Protein AF-A0A660LAL2-F1 (afdb_monomer_lite)

pLDDT: mean 87.39, std 18.01, range [35.53, 98.75]

Secondary structure (DSSP, 8-state):
--PPBPTTSSBGGG-HHHHHHHHHHHHHHS-------PPP-------------------------S--------------S---SS-TT---HHHHHHHHHHHHHHHHHHSTT-S-HHHHH-SSHHHHHHHHHHHHH-GGGHHHHHHH---TTT---TTS-HHHHHHHHHHHHHHHHHSSHHHHHH--TT--HHHHHHHHHHHT--TT--HHHHHHHHHHHHHTTSS----SS----TT-HHHHHHHHHHT---HHHHHHHHHHHHHHTT--HHHHHHHHHHHHSTT----SSSPPPHHHHHHHT--

Radius of gyration: 26.78 Å; chains: 1; bounding box: 64×59×79 Å

Foldseek 3Di:
DDFDQDPVRHRLCPDPVNVVVVVVVVVVVPPPDDPDDDDDDDDDDDDDDDDDDDDDDDDDDDDDDDPDPDDDDDDDDDQPQQAAPLFRLDRDVVLLLLLLLLLQVLQVQLAPLHVQNLLLVDPDLQLSLLLLLVCLLCVVCNVVSSVVSDDSVVLDPPPDDPQSVQLSVQVVVLCVVLPHPCSLQAPDPPDQQQSSLVVSLVSSPTVSCDLRSSLSSQSSCCSSVSYSHAHPFSPADPPDQLNVLLCSRRVDPDPVSSRVSLVVLCVQLVGGSSSSSSSSVQSRDPPRDGPSVDDGRPSSCRSSVPD

InterPro domains:
  IPR041271 Alpha-glutamyl/putrescinyl thymine pyrophosphorylase clade 3 [PF18746] (164-269)

Sequence (307 aa):
MSGSFCRHNRPTDKCSICSRELDEKLRNQAPIRYVTVKKPGTTATPKSRASASGTRASSSRSSGGAGRVVTRKERRAADDGYRNPLLPGMKATADAERLAGALTLATERLQPPGPHPVIADIANLDDATWLAFLIALAPELETVLTEAEPRWSTRDVSALPEAKQKTANAYLAWVERAGTQQAAFTGESFWTPERRFDRVFERLALPGFGRGARYELLVTLGAAGRYEVEAQSPQFVEDDTTTLAAKRLFVSGDRMLLERRARDFMDAAELPIAALDHGLKVWATPGEHVDLTADPAPGVAAALSLR

Structure (mmCIF, N/CA/C/O backbone):
data_AF-A0A660LAL2-F1
#
_entry.id   AF-A0A660LAL2-F1
#
loop_
_atom_site.group_PDB
_atom_site.id
_atom_site.type_symbol
_atom_site.label_atom_id
_atom_site.label_alt_id
_atom_site.label_comp_id
_atom_site.label_asym_id
_atom_site.label_entity_id
_atom_site.label_seq_id
_atom_site.pdbx_PDB_ins_code
_atom_site.Cartn_x
_atom_site.Cartn_y
_atom_site.Cartn_z
_atom_site.occupancy
_atom_site.B_iso_or_equiv
_atom_site.auth_seq_id
_atom_site.auth_comp_id
_atom_site.auth_asym_id
_atom_site.auth_atom_id
_atom_site.pdbx_PDB_model_num
ATOM 1 N N . MET A 1 1 ? -12.198 4.582 -46.608 1.00 48.75 1 MET A N 1
ATOM 2 C CA . MET A 1 1 ? -10.830 4.200 -46.199 1.00 48.75 1 MET A CA 1
ATOM 3 C C . MET A 1 1 ? -10.844 3.971 -44.699 1.00 48.75 1 MET A C 1
ATOM 5 O O . MET A 1 1 ? -10.889 4.934 -43.946 1.00 48.75 1 MET A O 1
ATOM 9 N N . SER A 1 2 ? -10.929 2.715 -44.271 1.00 47.56 2 SER A N 1
ATOM 10 C CA . SER A 1 2 ? -10.980 2.361 -42.851 1.00 47.56 2 SER A CA 1
ATOM 11 C C . SER A 1 2 ? -9.579 2.510 -42.260 1.00 47.56 2 SER A C 1
ATOM 13 O O . SER A 1 2 ? -8.712 1.681 -42.517 1.00 47.56 2 SER A O 1
ATOM 15 N N . GLY A 1 3 ? -9.330 3.607 -41.542 1.00 64.94 3 GLY A N 1
ATOM 16 C CA . GLY A 1 3 ? -8.069 3.810 -40.833 1.00 64.94 3 GLY A CA 1
ATOM 17 C C . GLY A 1 3 ? -7.929 2.764 -39.732 1.00 64.94 3 GLY A C 1
ATOM 18 O O . GLY A 1 3 ? -8.824 2.620 -38.899 1.00 64.94 3 GLY A O 1
ATOM 19 N N . SER A 1 4 ? -6.830 2.014 -39.734 1.00 84.31 4 SER A N 1
ATOM 20 C CA . SER A 1 4 ? -6.517 1.092 -38.648 1.00 84.31 4 SER A CA 1
ATOM 21 C C . SER A 1 4 ? -6.196 1.894 -37.384 1.00 84.31 4 SER A C 1
ATOM 23 O O . SER A 1 4 ? -5.389 2.831 -37.398 1.00 84.31 4 SER A O 1
ATOM 25 N N . PHE A 1 5 ? -6.852 1.544 -36.280 1.00 85.12 5 PHE A N 1
ATOM 26 C CA . PHE A 1 5 ? -6.516 2.061 -34.957 1.00 85.12 5 PHE A CA 1
ATOM 27 C C . PHE A 1 5 ? -5.344 1.257 -34.395 1.00 85.12 5 PHE A C 1
ATOM 29 O O . PHE A 1 5 ? -5.306 0.033 -34.513 1.00 85.12 5 PHE A O 1
ATOM 36 N N . CYS A 1 6 ? -4.371 1.942 -33.799 1.00 88.69 6 CYS A N 1
ATOM 37 C CA . CYS A 1 6 ? -3.230 1.290 -33.169 1.00 88.69 6 CYS A CA 1
ATOM 38 C C . CYS A 1 6 ? -3.573 0.803 -31.748 1.00 88.69 6 CYS A C 1
ATOM 40 O O . CYS A 1 6 ? -4.608 1.157 -31.180 1.00 88.69 6 CYS A O 1
ATOM 42 N N . ARG A 1 7 ? -2.651 0.064 -31.113 1.00 86.38 7 ARG A N 1
ATOM 43 C CA . ARG A 1 7 ? -2.775 -0.414 -29.718 1.00 86.38 7 ARG A CA 1
ATOM 44 C C . ARG A 1 7 ? -2.918 0.718 -28.678 1.00 86.38 7 ARG A C 1
ATOM 46 O O . ARG A 1 7 ? -3.304 0.464 -27.543 1.00 86.38 7 ARG A O 1
ATOM 53 N N . HIS A 1 8 ? -2.668 1.972 -29.063 1.00 86.69 8 HIS A N 1
ATOM 54 C CA . HIS A 1 8 ? -2.883 3.170 -28.239 1.00 86.69 8 HIS A CA 1
ATOM 55 C C . HIS A 1 8 ? -4.273 3.808 -28.425 1.00 86.69 8 HIS A C 1
ATOM 57 O O . HIS A 1 8 ? -4.484 4.944 -28.004 1.00 86.69 8 HIS A O 1
ATOM 63 N N . ASN A 1 9 ? -5.200 3.102 -29.082 1.00 84.50 9 ASN A N 1
ATOM 64 C CA . ASN A 1 9 ? -6.576 3.525 -29.344 1.00 84.50 9 ASN A CA 1
ATOM 65 C C . ASN A 1 9 ? -6.689 4.888 -30.057 1.00 84.50 9 ASN A C 1
ATOM 67 O O . ASN A 1 9 ? -7.555 5.711 -29.766 1.00 84.50 9 ASN A O 1
ATOM 71 N N . ARG A 1 10 ? -5.771 5.143 -30.994 1.00 86.75 10 ARG A N 1
ATOM 72 C CA . ARG A 1 10 ? -5.779 6.305 -31.893 1.00 86.75 10 ARG A CA 1
ATOM 73 C C . ARG A 1 10 ? -5.612 5.835 -33.341 1.00 86.75 10 ARG A C 1
ATOM 75 O O . ARG A 1 10 ? -5.011 4.778 -33.547 1.00 86.75 10 ARG A O 1
ATOM 82 N N . PRO A 1 11 ? -6.087 6.602 -34.338 1.00 91.38 11 PRO A N 1
ATOM 83 C CA . PRO A 1 11 ? -5.732 6.368 -35.735 1.00 91.38 11 PRO A CA 1
ATOM 84 C C . PRO A 1 11 ? -4.207 6.309 -35.884 1.00 91.38 11 PRO A C 1
ATOM 86 O O . PRO A 1 11 ? -3.501 7.137 -35.298 1.00 91.38 11 PRO A O 1
ATOM 89 N N . THR A 1 12 ? -3.695 5.298 -36.589 1.00 82.31 12 THR A N 1
ATOM 90 C CA . THR A 1 12 ? -2.249 5.001 -36.649 1.00 82.31 12 THR A CA 1
ATOM 91 C C . THR A 1 12 ? -1.420 6.195 -37.144 1.00 82.31 12 THR A C 1
ATOM 93 O O . THR A 1 12 ? -0.327 6.438 -36.638 1.00 82.31 12 THR A O 1
ATOM 96 N N . ASP A 1 13 ? -1.984 6.997 -38.045 1.00 81.31 13 ASP A N 1
ATOM 97 C CA . ASP A 1 13 ? -1.441 8.242 -38.601 1.00 81.31 13 ASP A CA 1
ATOM 98 C C . ASP A 1 13 ? -1.412 9.424 -37.609 1.00 81.31 13 ASP A C 1
ATOM 100 O O . ASP A 1 13 ? -0.647 10.367 -37.791 1.00 81.31 13 ASP A O 1
ATOM 104 N N . LYS A 1 14 ? -2.211 9.381 -36.535 1.00 85.56 14 LYS A N 1
ATOM 105 C CA . LYS A 1 14 ? -2.332 10.457 -35.526 1.00 85.56 14 LYS A CA 1
ATOM 106 C C . LYS A 1 14 ? -1.742 10.107 -34.160 1.00 85.56 14 LYS A C 1
ATOM 108 O O . LYS A 1 14 ? -1.803 10.909 -33.223 1.00 85.56 14 LYS A O 1
ATOM 113 N N . CYS A 1 15 ? -1.202 8.904 -33.991 1.00 90.75 15 CYS A N 1
ATOM 114 C CA . CYS A 1 15 ? -0.551 8.504 -32.750 1.00 90.75 15 CYS A CA 1
ATOM 115 C C . CYS A 1 15 ? 0.905 8.990 -32.747 1.00 90.75 15 CYS A C 1
ATOM 117 O O . CYS A 1 15 ? 1.703 8.522 -33.553 1.00 90.75 15 CYS A O 1
ATOM 119 N N . SER A 1 16 ? 1.287 9.880 -31.825 1.00 87.44 16 SER A N 1
ATOM 120 C CA . SER A 1 16 ? 2.665 10.403 -31.714 1.00 87.44 16 SER A CA 1
ATOM 121 C C . SER A 1 16 ? 3.724 9.330 -31.421 1.00 87.44 16 SER A C 1
ATOM 123 O O . SER A 1 16 ? 4.903 9.548 -31.681 1.00 87.44 16 SER A O 1
ATOM 125 N N . ILE A 1 17 ? 3.311 8.173 -30.891 1.00 79.69 17 ILE A N 1
ATOM 126 C CA . ILE A 1 17 ? 4.187 7.025 -30.625 1.00 79.69 17 ILE A CA 1
ATOM 127 C C . ILE A 1 17 ? 4.361 6.202 -31.907 1.00 79.69 17 ILE A C 1
ATOM 129 O O . ILE A 1 17 ? 5.476 6.052 -32.396 1.00 79.69 17 ILE A O 1
ATOM 133 N N . CYS A 1 18 ? 3.257 5.739 -32.505 1.00 87.69 18 CYS A N 1
ATOM 134 C CA . CYS A 1 18 ? 3.315 4.895 -33.703 1.00 87.69 18 CYS A CA 1
ATOM 135 C C . CYS A 1 18 ? 3.843 5.640 -34.937 1.00 87.69 18 CYS A C 1
ATOM 137 O O . CYS A 1 18 ? 4.548 5.038 -35.737 1.00 87.69 18 CYS A O 1
ATOM 139 N N . SER A 1 19 ? 3.546 6.936 -35.088 1.00 86.50 19 SER A N 1
ATOM 140 C CA . SER A 1 19 ? 4.100 7.757 -36.180 1.00 86.50 19 SER A CA 1
ATOM 141 C C . SER A 1 19 ? 5.620 7.862 -36.092 1.00 86.50 19 SER A C 1
ATOM 143 O O . SER A 1 19 ? 6.306 7.684 -37.090 1.00 86.50 19 SER A O 1
ATOM 145 N N . ARG A 1 20 ? 6.161 8.049 -34.884 1.00 84.69 20 ARG A N 1
ATOM 146 C CA . ARG A 1 20 ? 7.605 8.126 -34.666 1.00 84.69 20 ARG A CA 1
ATOM 147 C C . ARG A 1 20 ? 8.306 6.793 -34.942 1.00 84.69 20 ARG A C 1
ATOM 149 O O . ARG A 1 20 ? 9.360 6.788 -35.568 1.00 84.69 20 ARG A O 1
ATOM 156 N N . GLU A 1 21 ? 7.714 5.674 -34.525 1.00 86.38 21 GLU A N 1
ATOM 157 C CA . GLU A 1 21 ? 8.225 4.330 -34.842 1.00 86.38 21 GLU A CA 1
ATOM 158 C C . GLU A 1 21 ? 8.166 4.023 -36.346 1.00 86.38 21 GLU A C 1
ATOM 160 O O . GLU A 1 21 ? 9.071 3.388 -36.890 1.00 86.38 21 GLU A O 1
ATOM 165 N N . LEU A 1 22 ? 7.108 4.470 -37.029 1.00 84.81 22 LEU A N 1
ATOM 166 C CA . LEU A 1 22 ? 6.969 4.335 -38.476 1.00 84.81 22 LEU A CA 1
ATOM 167 C C . LEU A 1 22 ? 8.041 5.156 -39.206 1.00 84.81 22 LEU A C 1
ATOM 169 O O . LEU A 1 22 ? 8.703 4.630 -40.096 1.00 84.81 22 LEU A O 1
ATOM 173 N N . ASP A 1 23 ? 8.262 6.405 -38.794 1.00 83.19 23 ASP A N 1
ATOM 174 C CA . ASP A 1 23 ? 9.298 7.277 -39.355 1.00 83.19 23 ASP A CA 1
ATOM 175 C C . ASP A 1 23 ? 10.701 6.696 -39.159 1.00 83.19 23 ASP A C 1
ATOM 177 O O . ASP A 1 23 ? 11.538 6.758 -40.059 1.00 83.19 23 ASP A O 1
ATOM 181 N N . GLU A 1 24 ? 10.971 6.099 -37.999 1.00 86.88 24 GLU A N 1
ATOM 182 C CA . GLU A 1 24 ? 12.247 5.446 -37.707 1.00 86.88 24 GLU A CA 1
ATOM 183 C C . GLU A 1 24 ? 12.451 4.193 -38.573 1.00 86.88 24 GLU A C 1
ATOM 185 O O . GLU A 1 24 ? 13.519 4.014 -39.161 1.00 86.88 24 GLU A O 1
ATOM 190 N N . LYS A 1 25 ? 11.403 3.380 -38.770 1.00 85.12 25 LYS A N 1
ATOM 191 C CA . LYS A 1 25 ? 11.427 2.250 -39.715 1.00 85.12 25 LYS A CA 1
ATOM 192 C C . LYS A 1 25 ? 11.654 2.704 -41.156 1.00 85.12 25 LYS A C 1
ATOM 194 O O . LYS A 1 25 ? 12.477 2.109 -41.846 1.00 85.12 25 LYS A O 1
ATOM 199 N N . LEU A 1 26 ? 10.975 3.761 -41.599 1.00 84.62 26 LEU A N 1
ATOM 200 C CA . LEU A 1 26 ? 11.135 4.313 -42.947 1.00 84.62 26 LEU A CA 1
ATOM 201 C C . LEU A 1 26 ? 12.534 4.900 -43.161 1.00 84.62 26 LEU A C 1
ATOM 203 O O . LEU A 1 26 ? 13.112 4.723 -44.231 1.00 84.62 26 LEU A O 1
ATOM 207 N N . ARG A 1 27 ? 13.118 5.545 -42.145 1.00 81.75 27 ARG A N 1
ATOM 208 C CA . ARG A 1 27 ? 14.514 6.010 -42.188 1.00 81.75 27 ARG A CA 1
ATOM 209 C C . ARG A 1 27 ? 15.503 4.854 -42.285 1.00 81.75 27 ARG A C 1
ATOM 211 O O . ARG A 1 27 ? 16.451 4.955 -43.054 1.00 81.75 27 ARG A O 1
ATOM 218 N N . ASN A 1 28 ? 15.263 3.762 -41.563 1.00 80.50 28 ASN A N 1
ATOM 219 C CA . ASN A 1 28 ? 16.122 2.576 -41.601 1.00 80.50 28 ASN A CA 1
ATOM 220 C C . ASN A 1 28 ? 15.970 1.769 -42.902 1.00 80.50 28 ASN A C 1
ATOM 222 O O . ASN A 1 28 ? 16.896 1.066 -43.296 1.00 80.50 28 ASN A O 1
ATOM 226 N N . GLN A 1 29 ? 14.824 1.876 -43.579 1.00 82.06 29 GLN A N 1
ATOM 227 C CA . GLN A 1 29 ? 14.576 1.263 -44.889 1.00 82.06 29 GLN A CA 1
ATOM 228 C C . GLN A 1 29 ? 14.979 2.156 -46.068 1.00 82.06 29 GLN A C 1
ATOM 230 O O . GLN A 1 29 ? 15.005 1.690 -47.208 1.00 82.06 29 GLN A O 1
ATOM 235 N N . ALA A 1 30 ? 15.293 3.432 -45.827 1.00 72.88 30 ALA A N 1
ATOM 236 C CA . ALA A 1 30 ? 15.754 4.314 -46.884 1.00 72.88 30 ALA A CA 1
ATOM 237 C C . ALA A 1 30 ? 17.133 3.838 -47.384 1.00 72.88 30 ALA A C 1
ATOM 239 O O . ALA A 1 30 ? 18.052 3.668 -46.580 1.00 72.88 30 ALA A O 1
ATOM 240 N N . PRO A 1 31 ? 17.316 3.632 -48.702 1.00 60.94 31 PRO A N 1
ATOM 241 C CA . PRO A 1 31 ? 18.598 3.213 -49.249 1.00 60.94 31 PRO A CA 1
ATOM 242 C C . PRO A 1 31 ? 19.673 4.252 -48.922 1.00 60.94 31 PRO A C 1
ATOM 244 O O . PRO A 1 31 ? 19.446 5.460 -49.051 1.00 60.94 31 PRO A O 1
ATOM 247 N N . ILE A 1 32 ? 20.847 3.767 -48.506 1.00 59.41 32 ILE A N 1
ATOM 248 C CA . ILE A 1 32 ? 22.020 4.579 -48.176 1.00 59.41 32 ILE A CA 1
ATOM 249 C C . ILE A 1 32 ? 22.333 5.465 -49.383 1.00 59.41 32 ILE A C 1
ATOM 251 O O . ILE A 1 32 ? 22.842 5.002 -50.403 1.00 59.41 32 ILE A O 1
ATOM 255 N N . ARG A 1 33 ? 22.015 6.760 -49.286 1.00 51.78 33 ARG A 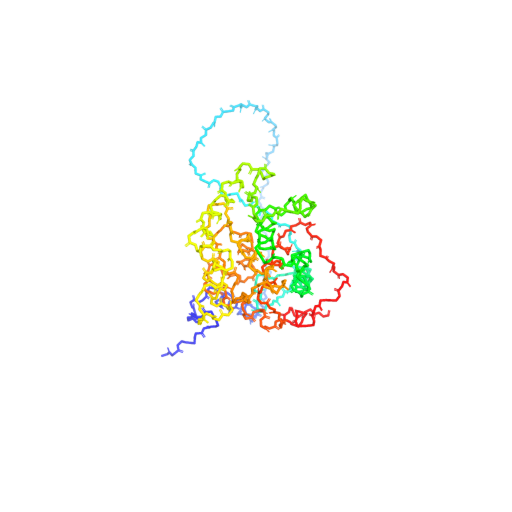N 1
ATOM 256 C CA . ARG A 1 33 ? 22.473 7.735 -50.272 1.00 51.78 33 ARG A CA 1
ATOM 257 C C . ARG A 1 33 ? 23.972 7.887 -50.080 1.00 51.78 33 ARG A C 1
ATOM 259 O O . ARG A 1 33 ? 24.413 8.498 -49.110 1.00 51.78 33 ARG A O 1
ATOM 266 N N . TYR A 1 34 ? 24.741 7.320 -51.003 1.00 44.31 34 TYR A N 1
ATOM 267 C CA . TYR A 1 34 ? 26.174 7.553 -51.116 1.00 44.31 34 TYR A CA 1
ATOM 268 C C . TYR A 1 34 ? 26.407 9.065 -51.167 1.00 44.31 34 TYR A C 1
ATOM 270 O O . TYR A 1 34 ? 26.001 9.747 -52.110 1.00 44.31 34 TYR A O 1
ATOM 278 N N . VAL A 1 35 ? 26.995 9.602 -50.100 1.00 45.97 35 VAL A N 1
ATOM 279 C CA . VAL A 1 35 ? 27.350 11.013 -50.007 1.00 45.97 35 VAL A CA 1
ATOM 280 C C . VAL A 1 35 ? 28.469 11.249 -51.012 1.00 45.97 35 VAL A C 1
ATOM 282 O O . VAL A 1 35 ? 29.607 10.835 -50.806 1.00 45.97 35 VAL A O 1
ATOM 285 N N . THR A 1 36 ? 28.148 11.901 -52.126 1.00 42.44 36 THR A N 1
ATOM 286 C CA . THR A 1 36 ? 29.154 12.417 -53.053 1.00 42.44 36 THR A CA 1
ATOM 287 C C . THR A 1 36 ? 30.042 13.409 -52.312 1.00 42.44 36 THR A C 1
ATOM 289 O O . THR A 1 36 ? 29.582 14.463 -51.866 1.00 42.44 36 THR A O 1
ATOM 292 N N . VAL A 1 37 ? 31.315 13.044 -52.178 1.00 44.66 37 VAL A N 1
ATOM 293 C CA . VAL A 1 37 ? 32.393 13.841 -51.590 1.00 44.66 37 VAL A CA 1
ATOM 294 C C . VAL A 1 37 ? 32.470 15.198 -52.296 1.00 44.66 37 VAL A C 1
ATOM 296 O O . VAL A 1 37 ? 32.777 15.279 -53.486 1.00 44.66 37 VAL A O 1
ATOM 299 N N . LYS A 1 38 ? 32.189 16.283 -51.566 1.00 40.31 38 LYS A N 1
ATOM 300 C CA . LYS A 1 38 ? 32.425 17.654 -52.039 1.00 40.31 38 LYS A CA 1
ATOM 301 C C . LYS A 1 38 ? 33.913 17.992 -51.880 1.00 40.31 38 LYS A C 1
ATOM 303 O O . LYS A 1 38 ? 34.470 17.861 -50.794 1.00 40.31 38 LYS A O 1
ATOM 308 N N . LYS A 1 39 ? 34.530 18.424 -52.984 1.00 39.69 39 LYS A N 1
ATOM 309 C CA . LYS A 1 39 ? 35.915 18.915 -53.093 1.00 39.69 39 LYS A CA 1
ATOM 310 C C . LYS A 1 39 ? 36.216 20.059 -52.103 1.00 39.69 39 LYS A C 1
ATOM 312 O O . LYS A 1 39 ? 35.330 20.881 -51.861 1.00 39.69 39 LYS A O 1
ATOM 317 N N . PRO A 1 40 ? 37.460 20.165 -51.597 1.00 39.97 40 PRO A N 1
ATOM 318 C CA . PRO A 1 40 ? 37.870 21.220 -50.681 1.00 39.97 40 PRO A CA 1
ATOM 319 C C . PRO A 1 40 ? 38.276 22.487 -51.443 1.00 39.97 40 PRO A C 1
ATOM 321 O O . PRO A 1 40 ? 38.953 22.420 -52.467 1.00 39.97 40 PRO A O 1
ATOM 324 N N . GLY A 1 41 ? 37.897 23.649 -50.914 1.00 37.25 41 GLY A N 1
ATOM 325 C CA . GLY A 1 41 ? 38.419 24.931 -51.376 1.00 37.25 41 GLY A CA 1
ATOM 326 C C . GLY A 1 41 ? 37.544 26.105 -50.970 1.00 37.25 41 GLY A C 1
ATOM 327 O O . GLY A 1 41 ? 36.610 26.452 -51.680 1.00 37.25 41 GLY A O 1
ATOM 328 N N . THR A 1 42 ? 37.835 26.722 -49.828 1.00 37.62 42 THR A N 1
ATOM 329 C CA . THR A 1 42 ? 38.334 28.108 -49.744 1.00 37.62 42 THR A CA 1
ATOM 330 C C . THR A 1 42 ? 38.398 28.549 -48.280 1.00 37.62 42 THR A C 1
ATOM 332 O O . THR A 1 42 ? 37.534 28.268 -47.455 1.00 37.62 42 THR A O 1
ATOM 335 N N . THR A 1 43 ? 39.517 29.187 -47.978 1.00 43.97 43 THR A N 1
ATOM 336 C CA . THR A 1 43 ? 39.976 29.765 -46.717 1.00 43.97 43 THR A CA 1
ATOM 337 C C . THR A 1 43 ? 39.043 30.844 -46.170 1.00 43.97 43 THR A C 1
ATOM 339 O O . THR A 1 43 ? 38.756 31.813 -46.870 1.00 43.97 43 THR A O 1
ATOM 342 N N . ALA A 1 44 ? 38.680 30.744 -44.889 1.00 42.22 44 ALA A N 1
ATOM 343 C CA . ALA A 1 44 ? 38.179 31.866 -44.102 1.00 42.22 44 ALA A CA 1
ATOM 344 C C . ALA A 1 44 ? 38.925 31.938 -42.759 1.00 42.22 44 ALA A C 1
ATOM 346 O O . ALA A 1 44 ? 39.171 30.936 -42.092 1.00 42.22 44 ALA A O 1
ATOM 347 N N . THR A 1 45 ? 39.341 33.156 -42.447 1.00 41.62 45 THR A N 1
ATOM 348 C CA . THR A 1 45 ? 40.283 33.623 -41.428 1.00 41.62 45 THR A CA 1
ATOM 349 C C . THR A 1 45 ? 39.820 33.421 -39.975 1.00 41.62 45 THR A C 1
ATOM 351 O O . THR A 1 45 ? 38.628 33.540 -39.687 1.00 41.62 45 THR A O 1
ATOM 354 N N . PRO A 1 46 ? 40.745 33.200 -39.017 1.00 42.06 46 PRO A N 1
ATOM 355 C CA . PRO A 1 46 ? 40.408 33.109 -37.601 1.00 42.06 46 PRO A CA 1
ATOM 356 C C . PRO A 1 46 ? 40.362 34.503 -36.959 1.00 42.06 46 PRO A C 1
ATOM 358 O O . PRO A 1 46 ? 41.319 35.273 -37.036 1.00 42.06 46 PRO A O 1
ATOM 361 N N . LYS A 1 47 ? 39.253 34.825 -36.284 1.00 41.03 47 LYS A N 1
ATOM 362 C CA . LYS A 1 47 ? 39.154 35.998 -35.405 1.00 41.03 47 LYS A CA 1
ATOM 363 C C . LYS A 1 47 ? 39.386 35.559 -33.961 1.00 41.03 47 LYS A C 1
ATOM 365 O O . LYS A 1 47 ? 38.588 34.830 -33.383 1.00 41.03 47 LYS A O 1
ATOM 370 N N . SER A 1 48 ? 40.501 36.015 -33.407 1.00 42.12 48 SER A N 1
ATOM 371 C CA . SER A 1 48 ? 40.871 35.925 -32.000 1.00 42.12 48 SER A CA 1
ATOM 372 C C . SER A 1 48 ? 40.077 36.920 -31.142 1.00 42.12 48 SER A C 1
ATOM 374 O O . SER A 1 48 ? 39.811 38.043 -31.571 1.00 42.12 48 SER A O 1
ATOM 376 N N . ARG A 1 49 ? 39.730 36.511 -29.914 1.00 41.19 49 ARG A N 1
ATOM 377 C CA . ARG A 1 49 ? 39.576 37.341 -28.695 1.00 41.19 49 ARG A CA 1
ATOM 378 C C . ARG A 1 49 ? 39.323 36.381 -27.523 1.00 41.19 49 ARG A C 1
ATOM 380 O O . ARG A 1 49 ? 38.309 35.702 -27.499 1.00 41.19 49 ARG A O 1
ATOM 387 N N . ALA A 1 50 ? 40.352 36.055 -26.745 1.00 35.78 50 ALA A N 1
ATOM 388 C CA . ALA A 1 50 ? 40.839 36.795 -25.575 1.00 35.78 50 ALA A CA 1
ATOM 389 C C . ALA A 1 50 ? 39.910 36.647 -24.359 1.00 35.78 50 ALA A C 1
ATOM 391 O O . ALA A 1 50 ? 38.856 37.272 -24.269 1.00 35.78 50 ALA A O 1
ATOM 392 N N . SER A 1 51 ? 40.362 35.809 -23.430 1.00 42.31 51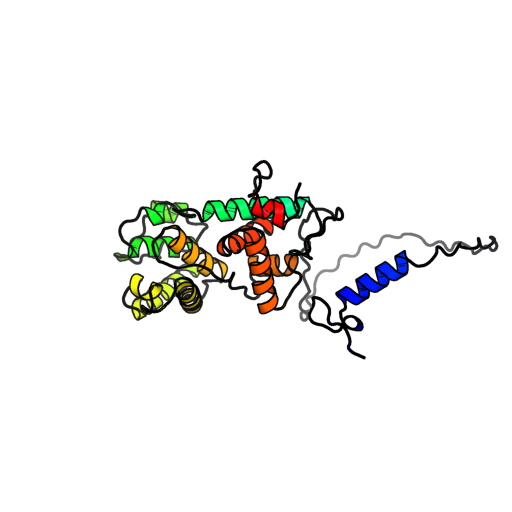 SER A N 1
ATOM 393 C CA . SER A 1 51 ? 39.883 35.660 -22.061 1.0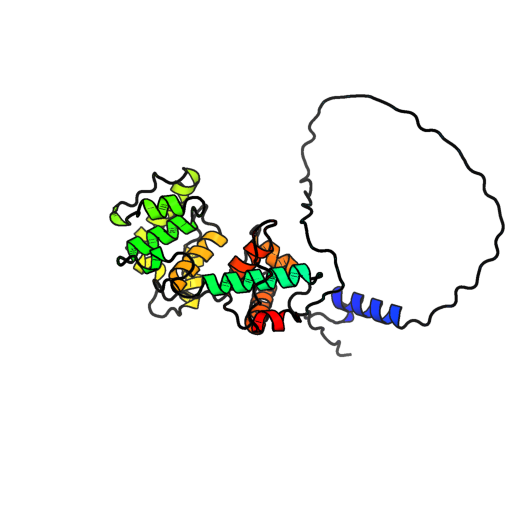0 42.31 51 SER A CA 1
ATOM 394 C C . SER A 1 51 ? 40.241 36.901 -21.240 1.00 42.31 51 SER A C 1
ATOM 396 O O . SER A 1 51 ? 41.386 37.348 -21.286 1.00 42.31 51 SER A O 1
ATOM 398 N N . ALA A 1 52 ? 39.309 37.413 -20.437 1.00 40.22 52 ALA A N 1
ATOM 399 C CA . ALA A 1 52 ? 39.635 38.256 -19.291 1.00 40.22 52 ALA A CA 1
ATOM 400 C C . ALA A 1 52 ? 38.599 38.060 -18.181 1.00 40.22 52 ALA A C 1
ATOM 402 O O . ALA A 1 52 ? 37.389 38.080 -18.405 1.00 40.22 52 ALA A O 1
ATOM 403 N N . SER A 1 53 ? 39.136 37.833 -16.990 1.00 42.28 53 SER A N 1
ATOM 404 C CA . SER A 1 53 ? 38.472 37.722 -15.703 1.00 42.28 53 SER A CA 1
ATOM 405 C C . SER A 1 53 ? 37.754 39.016 -15.315 1.00 42.28 53 SER A C 1
ATOM 407 O O . SER A 1 53 ? 38.234 40.121 -15.559 1.00 42.28 53 SER A O 1
ATOM 409 N N . GLY A 1 54 ? 36.609 38.870 -14.652 1.00 35.53 54 GLY A N 1
ATOM 410 C CA . GLY A 1 54 ? 35.851 39.975 -14.077 1.00 35.53 54 GLY A CA 1
ATOM 411 C C . GLY A 1 54 ? 35.169 39.533 -12.792 1.00 35.53 54 GLY A C 1
ATOM 412 O O . GLY A 1 54 ? 34.024 39.095 -12.803 1.00 35.53 54 GLY A O 1
ATOM 413 N N . THR A 1 55 ? 35.890 39.637 -11.681 1.00 42.97 55 THR A N 1
ATOM 414 C CA . THR A 1 55 ? 35.367 39.484 -10.324 1.00 42.97 55 THR A CA 1
ATOM 415 C C . THR A 1 55 ? 34.495 40.694 -9.990 1.00 42.97 55 THR A C 1
ATOM 417 O O . THR A 1 55 ? 35.023 41.793 -9.833 1.00 42.97 55 THR A O 1
ATOM 420 N N . ARG A 1 56 ? 33.177 40.519 -9.838 1.00 39.03 56 ARG A N 1
ATOM 421 C CA . ARG A 1 56 ? 32.336 41.433 -9.046 1.00 39.03 56 ARG A CA 1
ATOM 422 C C . ARG A 1 56 ? 31.256 40.662 -8.299 1.00 39.03 56 ARG A C 1
ATOM 424 O O . ARG A 1 56 ? 30.356 40.079 -8.892 1.00 39.03 56 ARG A O 1
ATOM 431 N N . ALA A 1 57 ? 31.376 40.701 -6.978 1.00 42.12 57 ALA A N 1
ATOM 432 C CA . ALA A 1 57 ? 30.298 40.437 -6.048 1.00 42.12 57 ALA A CA 1
ATOM 433 C C . ALA A 1 57 ? 29.246 41.558 -6.144 1.00 42.12 57 ALA A C 1
ATOM 435 O O . ALA A 1 57 ? 29.597 42.737 -6.145 1.00 42.12 57 ALA A O 1
ATOM 436 N N . SER A 1 58 ? 27.966 41.192 -6.161 1.00 41.66 58 SER A N 1
ATOM 437 C CA . SER A 1 58 ? 26.892 42.048 -5.654 1.00 41.66 58 SER A CA 1
ATOM 438 C C . SER A 1 58 ? 25.772 41.180 -5.096 1.00 41.66 58 SER A C 1
ATOM 440 O O . SER A 1 58 ? 25.179 40.353 -5.786 1.00 41.66 58 SER A O 1
ATOM 442 N N . SER A 1 59 ? 25.526 41.393 -3.814 1.00 40.12 59 SER A N 1
ATOM 443 C CA . SER A 1 59 ? 24.407 40.913 -3.025 1.00 40.12 59 SER A CA 1
ATOM 444 C C . SER A 1 59 ? 23.038 41.285 -3.606 1.00 40.12 59 SER A C 1
ATOM 446 O O . SER A 1 59 ? 22.859 42.370 -4.151 1.00 40.12 59 SER A O 1
ATOM 448 N N . SER A 1 60 ? 22.098 40.366 -3.369 1.00 46.66 60 SER A N 1
ATOM 449 C CA . SER A 1 60 ? 20.662 40.544 -3.110 1.00 46.66 60 SER A CA 1
ATOM 450 C C . SER A 1 60 ? 19.821 41.430 -4.043 1.00 46.66 60 SER A C 1
ATOM 452 O O . SER A 1 60 ? 19.895 42.654 -4.029 1.00 46.66 60 SER A O 1
ATOM 454 N N . ARG A 1 61 ? 18.823 40.801 -4.680 1.00 41.06 61 ARG A N 1
ATOM 455 C CA . ARG A 1 61 ? 17.405 41.106 -4.410 1.00 41.06 61 ARG A CA 1
ATOM 456 C C . ARG A 1 61 ? 16.469 40.075 -5.037 1.00 41.06 61 ARG A C 1
ATOM 458 O O . ARG A 1 61 ? 16.585 39.701 -6.198 1.00 41.06 61 ARG A O 1
ATOM 465 N N . SER A 1 62 ? 15.539 39.641 -4.199 1.00 49.16 62 SER A N 1
ATOM 466 C CA . SER A 1 62 ? 14.325 38.899 -4.502 1.00 49.16 62 SER A CA 1
ATOM 467 C C . SER A 1 62 ? 13.570 39.462 -5.709 1.00 49.16 62 SER A C 1
ATOM 469 O O . SER A 1 62 ? 13.217 40.641 -5.722 1.00 49.16 62 SER A O 1
ATOM 471 N N . SER A 1 63 ? 13.225 38.589 -6.652 1.00 45.53 63 SER A N 1
ATOM 472 C CA . SER A 1 63 ? 12.062 38.761 -7.521 1.00 45.53 63 SER A CA 1
ATOM 473 C C . SER A 1 63 ? 11.202 37.508 -7.377 1.00 45.53 63 SER A C 1
ATOM 475 O O . SER A 1 63 ? 11.619 36.397 -7.701 1.00 45.53 63 SER A O 1
ATOM 477 N N . GLY A 1 64 ? 10.041 37.682 -6.748 1.00 44.00 64 GLY A N 1
ATOM 478 C CA . GLY A 1 64 ? 9.003 36.666 -6.687 1.00 44.00 64 GLY A CA 1
ATOM 479 C C . GLY A 1 64 ? 8.297 36.525 -8.036 1.00 44.00 64 GLY A C 1
ATOM 480 O O . GLY A 1 64 ? 8.286 37.459 -8.835 1.00 44.00 64 GLY A O 1
ATOM 481 N N . GLY A 1 65 ? 7.668 35.367 -8.244 1.00 49.59 65 GLY A N 1
ATOM 482 C CA . GLY A 1 65 ? 6.654 35.190 -9.285 1.00 49.59 65 GLY A CA 1
ATOM 483 C C . GLY A 1 65 ? 7.109 34.449 -10.541 1.00 49.59 65 GLY A C 1
ATOM 484 O O . GLY A 1 65 ? 7.198 35.042 -11.605 1.00 49.59 65 GLY A O 1
ATOM 485 N N . ALA A 1 66 ? 7.356 33.145 -10.413 1.00 46.19 66 ALA A N 1
ATOM 486 C CA . ALA A 1 66 ? 7.001 32.096 -11.380 1.00 46.19 66 ALA A CA 1
ATOM 487 C C . ALA A 1 66 ? 7.570 30.781 -10.838 1.00 46.19 66 ALA A C 1
ATOM 489 O O . ALA A 1 66 ? 8.768 30.699 -10.565 1.00 46.19 66 ALA A O 1
ATOM 490 N N . GLY A 1 67 ? 6.720 29.772 -10.630 1.00 50.84 67 GLY A N 1
ATOM 491 C CA . GLY A 1 67 ? 7.123 28.469 -10.101 1.00 50.84 67 GLY A CA 1
ATOM 492 C C . GLY A 1 67 ? 8.283 27.893 -10.907 1.00 50.84 67 GLY A C 1
ATOM 493 O O . GLY A 1 67 ? 8.110 27.447 -12.040 1.00 50.84 67 GLY A O 1
ATOM 494 N N . ARG A 1 68 ? 9.489 27.945 -10.335 1.00 58.19 68 ARG A N 1
ATOM 495 C CA . ARG A 1 68 ? 10.682 27.374 -10.948 1.00 58.19 68 ARG A CA 1
ATOM 496 C C . ARG A 1 68 ? 10.468 25.870 -10.996 1.00 58.19 68 ARG A C 1
ATOM 498 O O . ARG A 1 68 ? 10.433 25.228 -9.952 1.00 58.19 68 ARG A O 1
ATOM 505 N N . VAL A 1 69 ? 10.314 25.318 -12.197 1.00 65.56 69 VAL A N 1
ATOM 506 C CA . VAL A 1 69 ? 10.261 23.869 -12.402 1.00 65.56 69 VAL A CA 1
ATOM 507 C C . VAL A 1 69 ? 11.582 23.287 -11.902 1.00 65.56 69 VAL A C 1
ATOM 509 O O . VAL A 1 69 ? 12.627 23.445 -12.534 1.00 65.56 69 VAL A O 1
ATOM 512 N N . VAL A 1 70 ? 11.555 22.664 -10.724 1.00 63.28 70 VAL A N 1
ATOM 513 C CA . VAL A 1 70 ? 12.705 21.954 -10.165 1.00 63.28 70 VAL A CA 1
ATOM 514 C C . VAL A 1 70 ? 12.697 20.551 -10.754 1.00 63.28 70 VAL A C 1
ATOM 516 O O . VAL A 1 70 ? 11.923 19.690 -10.348 1.00 63.28 70 VAL A O 1
ATOM 519 N N . THR A 1 71 ? 13.562 20.303 -11.734 1.00 65.12 71 THR A N 1
ATOM 520 C CA . THR A 1 71 ? 13.771 18.953 -12.260 1.00 65.12 71 THR A CA 1
ATOM 521 C C . THR A 1 71 ? 14.723 18.199 -11.334 1.00 65.12 71 THR A C 1
ATOM 523 O O . THR A 1 71 ? 15.924 18.479 -11.316 1.00 65.12 71 THR A O 1
ATOM 526 N N . ARG A 1 72 ? 14.214 17.232 -10.563 1.00 62.91 72 ARG A N 1
ATOM 527 C CA . ARG A 1 72 ? 15.061 16.291 -9.816 1.00 62.91 72 ARG A CA 1
ATOM 528 C C . ARG A 1 72 ? 15.606 15.245 -10.790 1.00 62.91 72 ARG A C 1
ATOM 530 O O . ARG A 1 72 ? 14.837 14.492 -11.381 1.00 62.91 72 ARG A O 1
ATOM 537 N N . LYS A 1 73 ? 16.930 15.192 -10.963 1.00 64.12 73 LYS A N 1
ATOM 538 C CA . LYS A 1 73 ? 17.586 14.117 -11.718 1.00 64.12 73 LYS A CA 1
ATOM 539 C C . LYS A 1 73 ? 17.644 12.877 -10.829 1.00 64.12 73 LYS A C 1
ATOM 541 O O . LYS A 1 73 ? 18.440 12.824 -9.896 1.00 64.12 73 LYS A O 1
ATOM 546 N N . GLU A 1 74 ? 16.773 11.911 -11.083 1.00 67.75 74 GLU A N 1
ATOM 547 C CA . GLU A 1 74 ? 16.850 10.610 -10.420 1.00 67.75 74 GLU A CA 1
ATOM 548 C C . GLU A 1 74 ? 17.960 9.756 -11.037 1.00 67.75 74 GLU A C 1
ATOM 550 O O . GLU A 1 74 ? 18.214 9.801 -12.243 1.00 67.75 74 GLU A O 1
ATOM 555 N N . ARG A 1 75 ? 18.652 9.003 -10.182 1.00 69.06 75 ARG A N 1
ATOM 556 C CA . ARG A 1 75 ? 19.747 8.117 -10.569 1.00 69.06 75 ARG A CA 1
ATOM 557 C C . ARG A 1 75 ? 19.135 6.816 -11.095 1.00 69.06 75 ARG A C 1
ATOM 559 O O . ARG A 1 75 ? 18.637 6.030 -10.302 1.00 69.06 75 ARG A O 1
ATOM 566 N N . ARG A 1 76 ? 19.146 6.630 -12.414 1.00 77.94 76 ARG A N 1
ATOM 567 C CA . ARG A 1 76 ? 18.757 5.384 -13.095 1.00 77.94 76 ARG A CA 1
ATOM 568 C C . ARG A 1 76 ? 19.963 4.721 -13.734 1.00 77.94 76 ARG A C 1
ATOM 570 O O . ARG A 1 76 ? 20.967 5.400 -13.981 1.00 77.94 76 ARG A O 1
ATOM 577 N N . ALA A 1 77 ? 19.843 3.428 -14.015 1.00 88.19 77 ALA A N 1
ATOM 578 C CA . ALA A 1 77 ? 20.794 2.749 -14.876 1.00 88.19 77 ALA A CA 1
ATOM 579 C C . ALA A 1 77 ? 20.822 3.389 -16.278 1.00 88.19 77 ALA A C 1
ATOM 581 O O . ALA A 1 77 ? 19.871 4.046 -16.717 1.00 88.19 77 ALA A O 1
ATOM 582 N N . ALA A 1 78 ? 21.957 3.255 -16.964 1.00 91.19 78 ALA A N 1
ATOM 583 C CA . ALA A 1 78 ? 22.082 3.716 -18.341 1.00 91.19 78 ALA A CA 1
ATOM 584 C C . ALA A 1 78 ? 21.183 2.873 -19.260 1.00 91.19 78 ALA A C 1
ATOM 586 O O . ALA A 1 78 ? 21.010 1.683 -19.021 1.00 91.19 78 ALA A O 1
ATOM 587 N N . ASP A 1 79 ? 20.624 3.494 -20.303 1.00 94.56 79 ASP A N 1
ATOM 588 C CA . ASP A 1 79 ? 19.867 2.774 -21.335 1.00 94.56 79 ASP A CA 1
ATOM 589 C C . ASP A 1 79 ? 20.811 1.791 -22.042 1.00 94.56 79 ASP A C 1
ATOM 591 O O . ASP A 1 79 ? 21.785 2.210 -22.670 1.00 94.56 79 ASP A O 1
ATOM 595 N N . ASP A 1 80 ? 20.532 0.499 -21.903 1.00 95.81 80 ASP A N 1
ATOM 596 C CA . ASP A 1 80 ? 21.290 -0.610 -22.493 1.00 95.81 80 ASP A CA 1
ATOM 597 C C . ASP A 1 80 ? 20.536 -1.256 -23.669 1.00 95.81 80 ASP A C 1
ATOM 599 O O . ASP A 1 80 ? 20.932 -2.302 -24.181 1.00 95.81 80 ASP A O 1
ATOM 603 N N . GLY A 1 81 ? 19.449 -0.619 -24.118 1.00 95.44 81 GLY A N 1
ATOM 604 C CA . GLY A 1 81 ? 18.581 -1.127 -25.171 1.00 95.44 81 GLY A CA 1
ATOM 605 C C . GLY A 1 81 ? 17.466 -2.052 -24.681 1.00 95.44 81 GLY A C 1
ATOM 606 O O . GLY A 1 81 ? 16.643 -2.450 -25.505 1.00 95.44 81 GLY A O 1
ATOM 607 N N . TYR A 1 82 ? 17.368 -2.351 -23.380 1.00 96.88 82 TYR A N 1
ATOM 608 C CA . TYR A 1 82 ? 16.269 -3.142 -22.821 1.00 96.88 82 TYR A CA 1
ATOM 609 C C . TYR A 1 82 ? 14.909 -2.495 -23.103 1.00 96.88 82 TYR A C 1
ATOM 611 O O . TYR A 1 82 ? 14.717 -1.299 -22.872 1.00 96.88 82 TYR A O 1
ATOM 619 N N . ARG A 1 83 ? 13.928 -3.271 -23.572 1.00 96.88 83 ARG A N 1
ATOM 620 C CA . ARG A 1 83 ? 12.557 -2.802 -23.822 1.00 96.88 83 ARG A CA 1
ATOM 621 C C . ARG A 1 83 ? 11.564 -3.866 -23.387 1.00 96.88 83 ARG A C 1
ATOM 623 O O . ARG A 1 83 ? 11.746 -5.039 -23.692 1.00 96.88 83 ARG A O 1
ATOM 630 N N . ASN A 1 84 ? 10.478 -3.436 -22.754 1.00 97.56 84 ASN A N 1
ATOM 631 C CA . ASN A 1 84 ? 9.400 -4.318 -22.333 1.00 97.56 84 ASN A CA 1
ATOM 632 C C . ASN A 1 84 ? 8.036 -3.742 -22.774 1.00 97.56 84 ASN A C 1
ATOM 634 O O . ASN A 1 84 ? 7.766 -2.566 -22.517 1.00 97.56 84 ASN A O 1
ATOM 638 N N . PRO A 1 85 ? 7.168 -4.524 -23.443 1.00 96.88 85 PRO A N 1
ATOM 639 C CA . PRO A 1 85 ? 5.890 -4.027 -23.957 1.00 96.88 85 PRO A CA 1
ATOM 640 C C . PRO A 1 85 ? 4.851 -3.718 -22.867 1.00 96.88 85 PRO A C 1
ATOM 642 O O . PRO A 1 85 ? 3.939 -2.930 -23.120 1.00 96.88 85 PRO A O 1
ATOM 645 N N . LEU A 1 86 ? 4.963 -4.324 -21.681 1.00 97.62 86 LEU A N 1
ATOM 646 C CA . LEU A 1 86 ? 4.107 -4.043 -20.522 1.00 97.62 86 LEU A CA 1
ATOM 647 C C . LEU A 1 86 ? 4.594 -2.799 -19.765 1.00 97.62 86 LEU A C 1
ATOM 649 O O . LEU A 1 86 ? 3.784 -2.030 -19.247 1.00 97.62 86 LEU A O 1
ATOM 653 N N . LEU A 1 87 ? 5.909 -2.555 -19.773 1.00 97.75 87 LEU A N 1
ATOM 654 C CA . LEU A 1 87 ? 6.573 -1.438 -19.097 1.00 97.75 87 LEU A CA 1
ATOM 655 C C . LEU A 1 87 ? 7.340 -0.549 -20.097 1.00 97.75 87 LEU A C 1
ATOM 657 O O . LEU A 1 87 ? 8.574 -0.537 -20.097 1.00 97.75 87 LEU A O 1
ATOM 661 N N . PRO A 1 88 ? 6.646 0.239 -20.942 1.00 97.12 88 PRO A N 1
ATOM 662 C CA . PRO A 1 88 ? 7.277 1.026 -22.011 1.00 97.12 88 PRO A CA 1
ATOM 663 C C . PRO A 1 88 ? 8.264 2.097 -21.516 1.00 97.12 88 PRO A C 1
ATOM 665 O O . PRO A 1 88 ? 9.041 2.646 -22.298 1.00 97.12 88 PRO A O 1
ATOM 668 N N . GLY A 1 89 ? 8.225 2.437 -20.229 1.00 96.12 89 GLY A N 1
ATOM 669 C CA . GLY A 1 89 ? 9.143 3.377 -19.594 1.00 96.12 89 GLY A CA 1
ATOM 670 C C . GLY A 1 89 ? 10.418 2.743 -19.045 1.00 96.12 89 GLY A C 1
ATOM 671 O O . GLY A 1 89 ? 11.305 3.475 -18.594 1.00 96.12 89 GLY A O 1
ATOM 672 N N . MET A 1 90 ? 10.514 1.412 -19.074 1.00 96.31 90 MET A N 1
ATOM 673 C CA . MET A 1 90 ? 11.702 0.666 -18.681 1.00 96.31 90 MET A CA 1
ATOM 674 C C . MET A 1 90 ? 12.700 0.625 -19.841 1.00 96.31 90 MET A C 1
ATOM 676 O O . MET A 1 90 ? 12.340 0.266 -20.963 1.00 96.31 90 MET A O 1
ATOM 680 N N . LYS A 1 91 ? 13.947 1.028 -19.575 1.00 95.62 91 LYS A N 1
ATOM 681 C CA . LYS A 1 91 ? 14.986 1.203 -20.608 1.00 95.62 91 LYS A CA 1
ATOM 682 C C . LYS A 1 91 ? 16.318 0.526 -20.304 1.00 95.62 91 LYS A C 1
ATOM 684 O O . LYS A 1 91 ? 17.209 0.584 -21.139 1.00 95.62 91 LYS A O 1
ATOM 689 N N . ALA A 1 92 ? 16.463 -0.036 -19.112 1.00 96.12 92 ALA A N 1
ATOM 690 C CA . ALA A 1 92 ? 17.702 -0.627 -18.641 1.00 96.12 92 ALA A CA 1
ATOM 691 C C . ALA A 1 92 ? 17.405 -1.976 -17.989 1.00 96.12 92 ALA A C 1
ATOM 693 O O . ALA A 1 92 ? 16.458 -2.067 -17.203 1.00 96.12 92 ALA A O 1
ATOM 694 N N . THR A 1 93 ? 18.226 -2.985 -18.271 1.00 96.31 93 THR A N 1
ATOM 695 C CA . THR A 1 93 ? 18.113 -4.323 -17.670 1.00 96.31 93 THR A CA 1
ATOM 696 C C . THR A 1 93 ? 18.261 -4.240 -16.153 1.00 96.31 93 THR A C 1
ATOM 698 O O . THR A 1 93 ? 17.429 -4.774 -15.433 1.00 96.31 93 THR A O 1
ATOM 701 N N . ALA A 1 94 ? 19.213 -3.447 -15.653 1.00 94.75 94 ALA A N 1
ATOM 702 C CA . ALA A 1 94 ? 19.417 -3.269 -14.213 1.00 94.75 94 ALA A CA 1
ATOM 703 C C . ALA A 1 94 ? 18.208 -2.634 -13.488 1.00 94.75 94 ALA A C 1
ATOM 705 O O . ALA A 1 94 ? 17.914 -2.979 -12.344 1.00 94.75 94 ALA A O 1
ATOM 706 N N . ASP A 1 95 ? 17.470 -1.722 -14.139 1.00 95.44 95 ASP A N 1
ATOM 707 C CA . ASP A 1 95 ? 16.233 -1.174 -13.557 1.00 95.44 95 ASP A CA 1
ATOM 708 C C . ASP A 1 95 ? 15.110 -2.236 -13.552 1.00 95.44 95 ASP A C 1
ATOM 710 O O . ASP A 1 95 ? 14.248 -2.204 -12.669 1.00 95.44 95 ASP A O 1
ATOM 714 N N . ALA A 1 96 ? 15.113 -3.161 -14.522 1.00 96.88 96 ALA A N 1
ATOM 715 C CA . ALA A 1 96 ? 14.172 -4.276 -14.604 1.00 96.88 96 ALA A CA 1
ATOM 716 C C . ALA A 1 96 ? 14.468 -5.362 -13.562 1.00 96.88 96 ALA A C 1
ATOM 718 O O . ALA A 1 96 ? 13.553 -5.752 -12.846 1.00 96.88 96 ALA A O 1
ATOM 719 N N . GLU A 1 97 ? 15.725 -5.773 -13.399 1.00 95.94 97 GLU A N 1
ATOM 720 C CA . GLU A 1 97 ? 16.172 -6.683 -12.332 1.00 95.94 97 GLU A CA 1
ATOM 721 C C . GLU A 1 97 ? 15.828 -6.117 -10.951 1.00 95.94 97 GLU A C 1
ATOM 723 O O . GLU A 1 97 ? 15.254 -6.807 -10.109 1.00 95.94 97 GLU A O 1
ATOM 728 N N . ARG A 1 98 ? 16.066 -4.814 -10.741 1.00 95.81 98 ARG A N 1
ATOM 729 C CA . ARG A 1 98 ? 15.658 -4.141 -9.504 1.00 95.81 98 ARG A CA 1
ATOM 730 C C . ARG A 1 98 ? 14.151 -4.207 -9.276 1.00 95.81 98 ARG A C 1
ATOM 732 O O . ARG A 1 98 ? 13.725 -4.416 -8.142 1.00 95.81 98 ARG A O 1
ATOM 739 N N . LEU A 1 99 ? 13.344 -3.971 -10.312 1.00 97.38 99 LEU A N 1
ATOM 740 C CA . LEU A 1 99 ? 11.889 -4.065 -10.190 1.00 97.38 99 LEU A CA 1
ATOM 741 C C . LEU A 1 99 ? 11.469 -5.504 -9.873 1.00 97.38 99 LEU A C 1
ATOM 743 O O . LEU A 1 99 ? 10.586 -5.701 -9.043 1.00 97.38 99 LEU A O 1
ATOM 747 N N . ALA A 1 100 ? 12.127 -6.489 -10.485 1.00 97.56 100 ALA A N 1
ATOM 748 C CA . ALA A 1 100 ? 11.857 -7.900 -10.260 1.00 97.56 100 ALA A CA 1
ATOM 749 C C . ALA A 1 100 ? 12.089 -8.298 -8.797 1.00 97.56 100 ALA A C 1
ATOM 751 O O . ALA A 1 100 ? 11.196 -8.861 -8.159 1.00 97.56 100 ALA A O 1
ATOM 752 N N . GLY A 1 101 ? 13.246 -7.928 -8.241 1.00 96.50 101 GLY A N 1
ATOM 753 C CA . GLY A 1 101 ? 13.556 -8.166 -6.832 1.00 96.50 101 GLY A CA 1
ATOM 754 C C . GLY A 1 101 ? 12.609 -7.414 -5.892 1.00 96.50 101 GLY A C 1
ATOM 755 O O . GLY A 1 101 ? 12.110 -7.988 -4.929 1.00 96.50 101 GLY A O 1
ATOM 756 N N . ALA A 1 102 ? 12.269 -6.157 -6.202 1.00 97.19 102 ALA A N 1
ATOM 757 C CA . ALA A 1 102 ? 11.337 -5.372 -5.390 1.00 97.19 102 ALA A CA 1
ATOM 758 C C . ALA A 1 102 ? 9.918 -5.972 -5.354 1.00 97.19 102 ALA A C 1
ATOM 760 O O . ALA A 1 102 ? 9.278 -5.965 -4.306 1.00 97.19 102 ALA A O 1
ATOM 761 N N . LEU A 1 103 ? 9.421 -6.494 -6.480 1.00 97.88 103 LEU A N 1
ATOM 762 C CA . LEU A 1 103 ? 8.114 -7.157 -6.554 1.00 97.88 103 LEU A CA 1
ATOM 763 C C . LEU A 1 103 ? 8.115 -8.526 -5.870 1.00 97.88 103 LEU A C 1
ATOM 765 O O . LEU A 1 103 ? 7.116 -8.893 -5.253 1.00 97.88 103 LEU A O 1
ATOM 769 N N . THR A 1 104 ? 9.228 -9.256 -5.953 1.00 96.38 104 THR A N 1
ATOM 770 C CA . THR A 1 104 ? 9.402 -10.542 -5.262 1.00 96.38 104 THR A CA 1
ATOM 771 C C . THR A 1 104 ? 9.358 -10.326 -3.748 1.00 96.38 104 THR A C 1
ATOM 773 O O . THR A 1 104 ? 8.475 -10.869 -3.088 1.00 96.38 104 THR A O 1
ATOM 776 N N . LEU A 1 105 ? 10.176 -9.401 -3.228 1.00 95.44 105 LEU A N 1
ATOM 777 C CA . LEU A 1 105 ? 10.156 -8.987 -1.819 1.00 95.44 105 LEU A CA 1
ATOM 778 C C . LEU A 1 105 ? 8.760 -8.518 -1.380 1.00 95.44 105 LEU A C 1
ATOM 780 O O . LEU A 1 105 ? 8.268 -8.896 -0.320 1.00 95.44 105 LEU A O 1
ATOM 784 N N . ALA A 1 106 ? 8.105 -7.685 -2.195 1.00 96.75 106 ALA A N 1
ATOM 785 C CA . ALA A 1 106 ? 6.769 -7.196 -1.886 1.00 96.75 106 ALA A CA 1
ATOM 786 C C . ALA A 1 106 ? 5.743 -8.332 -1.816 1.00 96.75 106 ALA A C 1
ATOM 788 O O . ALA A 1 106 ? 4.860 -8.284 -0.973 1.00 96.75 106 ALA A O 1
ATOM 789 N N . THR A 1 107 ? 5.853 -9.351 -2.666 1.00 96.81 107 THR A N 1
ATOM 790 C CA . THR A 1 107 ? 4.941 -10.504 -2.659 1.00 96.81 107 THR A CA 1
ATOM 791 C C . THR A 1 107 ? 5.162 -11.384 -1.435 1.00 96.81 107 THR A C 1
ATOM 793 O O . THR A 1 107 ? 4.193 -11.794 -0.798 1.00 96.81 107 THR A O 1
ATOM 796 N N . GLU A 1 108 ? 6.419 -11.638 -1.071 1.00 95.81 108 GLU A N 1
ATOM 797 C CA . GLU A 1 108 ? 6.779 -12.369 0.148 1.00 95.81 108 GLU A CA 1
ATOM 798 C C . GLU A 1 108 ? 6.271 -11.649 1.399 1.00 95.81 108 GLU A C 1
ATOM 800 O O . GLU A 1 108 ? 5.662 -12.273 2.264 1.00 95.81 108 GLU A O 1
ATOM 805 N N . ARG A 1 109 ? 6.416 -10.316 1.446 1.00 95.25 109 ARG A N 1
ATOM 806 C CA . ARG A 1 109 ? 5.893 -9.453 2.519 1.00 95.25 109 ARG A CA 1
ATOM 807 C C . ARG A 1 109 ? 4.375 -9.590 2.717 1.00 95.25 109 ARG A C 1
ATOM 809 O O . ARG A 1 109 ? 3.890 -9.306 3.807 1.00 95.25 109 ARG A O 1
ATOM 816 N N . LEU A 1 110 ? 3.623 -9.993 1.690 1.00 96.38 110 LEU A N 1
ATOM 817 C CA . LEU A 1 110 ? 2.168 -10.178 1.762 1.00 96.38 110 LEU A CA 1
ATOM 818 C C . LEU A 1 110 ? 1.731 -11.577 2.185 1.00 96.38 110 LEU A C 1
ATOM 820 O O . LEU A 1 110 ? 0.556 -11.754 2.509 1.00 96.38 110 LEU A O 1
ATOM 824 N N . GLN A 1 111 ? 2.627 -12.564 2.171 1.00 96.44 111 GLN A N 1
ATOM 825 C CA . GLN A 1 111 ? 2.276 -13.899 2.641 1.00 96.44 111 GLN A CA 1
ATOM 826 C C . GLN A 1 111 ? 1.941 -13.842 4.135 1.00 96.44 111 GLN A C 1
ATOM 828 O O . GLN A 1 111 ? 2.661 -13.167 4.875 1.00 96.44 111 GLN A O 1
ATOM 833 N N . PRO A 1 112 ? 0.881 -14.530 4.604 1.00 95.50 112 PRO A N 1
ATOM 834 C CA . PRO A 1 112 ? 0.559 -14.594 6.026 1.00 95.50 112 PRO A CA 1
ATOM 835 C C . PRO A 1 112 ? 1.797 -14.958 6.863 1.00 95.50 112 PRO A C 1
ATOM 837 O O . PRO A 1 112 ? 2.528 -15.878 6.485 1.00 95.50 112 PRO A O 1
ATOM 840 N N . PRO A 1 113 ? 2.059 -14.261 7.984 1.00 95.88 113 PRO A N 1
ATOM 841 C CA . PRO A 1 113 ? 1.182 -13.319 8.699 1.00 95.88 113 PRO A CA 1
ATOM 842 C C . PRO A 1 113 ? 1.180 -11.872 8.160 1.00 95.88 113 PRO A C 1
ATOM 844 O O . PRO A 1 113 ? 0.615 -10.977 8.790 1.00 95.88 113 PRO A O 1
ATOM 847 N N . GLY A 1 114 ? 1.808 -11.627 7.013 1.00 95.38 114 GLY A N 1
ATOM 848 C CA . GLY A 1 114 ? 1.943 -10.312 6.410 1.00 95.38 114 GLY A CA 1
ATOM 849 C C . GLY A 1 114 ? 3.153 -9.533 6.938 1.00 95.38 114 GLY A C 1
ATOM 850 O O . GLY A 1 114 ? 4.030 -10.090 7.602 1.00 95.38 114 GLY A O 1
ATOM 851 N N . PRO A 1 115 ? 3.213 -8.219 6.667 1.00 94.75 115 PRO A N 1
ATOM 852 C CA . PRO A 1 115 ? 4.406 -7.408 6.914 1.00 94.75 115 PRO A CA 1
ATOM 853 C C . PRO A 1 115 ? 4.769 -7.205 8.384 1.00 94.75 115 PRO A C 1
ATOM 855 O O . PRO A 1 115 ? 5.913 -6.876 8.691 1.00 94.75 115 PRO A O 1
ATOM 858 N N . HIS A 1 116 ? 3.793 -7.360 9.275 1.00 96.50 116 HIS A N 1
ATOM 859 C CA . HIS A 1 116 ? 3.918 -7.068 10.696 1.00 96.50 116 HIS A CA 1
ATOM 860 C C . HIS A 1 116 ? 3.340 -8.252 11.488 1.00 96.50 116 HIS A C 1
ATOM 862 O O . HIS A 1 116 ? 2.170 -8.209 11.880 1.00 96.50 116 HIS A O 1
ATOM 868 N N . PRO A 1 117 ? 4.130 -9.321 11.724 1.00 96.31 117 PRO A N 1
ATOM 869 C CA . PRO A 1 117 ? 3.650 -10.565 12.335 1.00 96.31 117 PRO A CA 1
ATOM 870 C C . PRO A 1 117 ? 2.918 -10.372 13.667 1.00 96.31 117 PRO A C 1
ATOM 872 O O . PRO A 1 117 ? 1.895 -11.007 13.903 1.00 96.31 117 PRO A O 1
ATOM 875 N N . VAL A 1 118 ? 3.361 -9.407 14.483 1.00 97.06 118 VAL A N 1
ATOM 876 C CA . VAL A 1 118 ? 2.722 -9.060 15.764 1.00 97.06 118 VAL A CA 1
ATOM 877 C C . VAL A 1 118 ? 1.226 -8.756 15.620 1.00 97.06 118 VAL A C 1
ATOM 879 O O . VAL A 1 118 ? 0.431 -9.098 16.491 1.00 97.06 118 VAL A O 1
ATOM 882 N N . ILE A 1 119 ? 0.801 -8.176 14.494 1.00 98.00 119 ILE A N 1
ATOM 883 C CA . ILE A 1 119 ? -0.609 -7.866 14.241 1.00 98.00 119 ILE A CA 1
ATOM 884 C C . ILE A 1 119 ? -1.426 -9.151 14.101 1.00 98.00 119 ILE A C 1
ATOM 886 O O . ILE A 1 119 ? -2.573 -9.172 14.545 1.00 98.00 119 ILE A O 1
ATOM 890 N N . ALA A 1 120 ? -0.863 -10.224 13.535 1.00 97.19 120 ALA A N 1
ATOM 891 C CA . ALA A 1 120 ? -1.506 -11.535 13.394 1.00 97.19 120 ALA A CA 1
ATOM 892 C C . ALA A 1 120 ? -1.531 -12.348 14.706 1.00 97.19 120 ALA A C 1
ATOM 894 O O . ALA A 1 120 ? -2.396 -13.211 14.877 1.00 97.19 120 ALA A O 1
ATOM 895 N N . ASP A 1 121 ? -0.703 -11.985 15.686 1.00 97.19 121 ASP A N 1
ATOM 896 C CA . ASP A 1 121 ? -0.650 -12.659 16.991 1.00 97.19 121 ASP A CA 1
ATOM 897 C C . ASP A 1 121 ? -1.592 -12.040 18.044 1.00 97.19 121 ASP A C 1
ATOM 899 O O . ASP A 1 121 ? -2.026 -12.715 18.981 1.00 97.19 121 ASP A O 1
ATOM 903 N N . ILE A 1 122 ? -1.984 -10.768 17.894 1.00 97.75 122 ILE A N 1
ATOM 904 C CA . ILE A 1 122 ? -2.881 -10.086 18.846 1.00 97.75 122 ILE A CA 1
ATOM 905 C C . ILE A 1 122 ? -4.317 -10.647 18.795 1.00 97.75 122 ILE A C 1
ATOM 907 O O . ILE A 1 122 ? -5.090 -10.370 17.883 1.00 97.75 122 ILE A O 1
ATOM 911 N N . ALA A 1 123 ? -4.729 -11.379 19.832 1.00 96.88 123 ALA A N 1
ATOM 912 C CA . ALA A 1 123 ? -6.049 -12.021 19.883 1.00 96.88 123 ALA A CA 1
ATOM 913 C C . ALA A 1 123 ? -7.244 -11.048 19.795 1.00 96.88 123 ALA A C 1
ATOM 915 O O . ALA A 1 123 ? -8.281 -11.388 19.222 1.00 96.88 123 ALA A O 1
ATOM 916 N N . ASN A 1 124 ? -7.128 -9.850 20.374 1.00 97.44 124 ASN A N 1
ATOM 917 C CA . ASN A 1 124 ? -8.188 -8.847 20.327 1.00 97.44 124 ASN A CA 1
ATOM 918 C C . ASN A 1 124 ? -8.144 -8.084 18.990 1.00 97.44 124 ASN A C 1
ATOM 920 O O . ASN A 1 124 ? -7.179 -7.379 18.701 1.00 97.44 124 ASN A O 1
ATOM 924 N N . LEU A 1 125 ? -9.208 -8.196 18.190 1.00 97.50 125 LEU A N 1
ATOM 925 C CA . LEU A 1 125 ? -9.275 -7.578 16.862 1.00 97.50 125 LEU A CA 1
ATOM 926 C C . LEU A 1 125 ? -9.137 -6.048 16.900 1.00 97.50 125 LEU A C 1
ATOM 928 O O . LEU A 1 125 ? -8.489 -5.476 16.023 1.00 97.50 125 LEU A O 1
ATOM 932 N N . ASP A 1 126 ? -9.712 -5.383 17.901 1.00 97.62 126 ASP A N 1
ATOM 933 C CA . ASP A 1 126 ? -9.610 -3.931 18.036 1.00 97.62 126 ASP A CA 1
ATOM 934 C C . ASP A 1 126 ? -8.164 -3.511 18.372 1.00 97.62 126 ASP A C 1
ATOM 936 O O . ASP A 1 126 ? -7.637 -2.587 17.751 1.00 97.62 126 ASP A O 1
ATOM 940 N N . ASP A 1 127 ? -7.478 -4.208 19.282 1.00 98.00 127 ASP A N 1
ATOM 941 C CA . ASP A 1 127 ? -6.062 -3.934 19.586 1.00 98.00 127 ASP A CA 1
ATOM 942 C C . ASP A 1 127 ? -5.171 -4.149 18.348 1.00 98.00 127 ASP A C 1
ATOM 944 O O . ASP A 1 127 ? -4.339 -3.301 18.024 1.00 98.00 127 ASP A O 1
ATOM 948 N N . ALA A 1 128 ? -5.388 -5.243 17.606 1.00 98.31 128 ALA A N 1
ATOM 949 C CA . ALA A 1 128 ? -4.654 -5.533 16.374 1.00 98.31 128 ALA A CA 1
ATOM 950 C C . ALA A 1 128 ? -4.872 -4.441 15.312 1.00 98.31 128 ALA A C 1
ATOM 952 O O . ALA A 1 128 ? -3.923 -3.972 14.684 1.00 98.31 128 ALA A O 1
ATOM 953 N N . THR A 1 129 ? -6.124 -4.004 15.140 1.00 98.62 129 THR A N 1
ATOM 954 C CA . THR A 1 129 ? -6.491 -2.943 14.187 1.00 98.62 129 THR A CA 1
ATOM 955 C C . THR A 1 129 ? -5.879 -1.604 14.583 1.00 98.62 129 THR A C 1
ATOM 957 O O . THR A 1 129 ? -5.393 -0.863 13.727 1.00 98.62 129 THR A O 1
ATOM 960 N N . TRP A 1 130 ? -5.853 -1.311 15.883 1.00 98.44 130 TRP A N 1
ATOM 961 C CA . TRP A 1 130 ? -5.282 -0.080 16.407 1.00 98.44 130 TRP A CA 1
ATOM 962 C C . TRP A 1 130 ? -3.770 -0.018 16.194 1.00 98.44 130 TRP A C 1
ATOM 964 O O . TRP A 1 130 ? -3.274 0.972 15.654 1.00 98.44 130 TRP A O 1
ATOM 974 N N . LEU A 1 131 ? -3.043 -1.090 16.524 1.00 98.31 131 LEU A N 1
ATOM 975 C CA . LEU A 1 131 ? -1.606 -1.169 16.261 1.00 98.31 131 LEU A CA 1
ATOM 976 C C . LEU A 1 131 ? -1.305 -1.053 14.758 1.00 98.31 131 LEU A C 1
ATOM 978 O O . LEU A 1 131 ? -0.429 -0.278 14.374 1.00 98.31 131 LEU A O 1
ATOM 982 N N . ALA A 1 132 ? -2.069 -1.744 13.904 1.00 98.56 132 ALA A N 1
ATOM 983 C CA . ALA A 1 132 ? -1.930 -1.649 12.449 1.00 98.56 132 ALA A CA 1
ATOM 984 C C . ALA A 1 132 ? -2.082 -0.205 11.948 1.00 98.56 132 ALA A C 1
ATOM 986 O O . ALA A 1 132 ? -1.276 0.275 11.148 1.00 98.56 132 ALA A O 1
ATOM 987 N N . PHE A 1 133 ? -3.100 0.510 12.439 1.00 98.69 133 PHE A N 1
ATOM 988 C CA . PHE A 1 133 ? -3.329 1.912 12.100 1.00 98.69 133 PHE A CA 1
ATOM 989 C C . PHE A 1 133 ? -2.162 2.802 12.540 1.00 98.69 133 PHE A C 1
ATOM 991 O O . PHE A 1 133 ? -1.699 3.637 11.758 1.00 98.69 133 PHE A O 1
ATOM 998 N N . LEU A 1 134 ? -1.665 2.618 13.766 1.00 98.38 134 LEU A N 1
ATOM 999 C CA . LEU A 1 134 ? -0.554 3.404 14.299 1.00 98.38 134 LEU A CA 1
ATOM 1000 C C . LEU A 1 134 ? 0.739 3.182 13.508 1.00 98.38 134 LEU A C 1
ATOM 1002 O O . LEU A 1 134 ? 1.407 4.161 13.177 1.00 98.38 134 LEU A O 1
ATOM 1006 N N . ILE A 1 135 ? 1.054 1.936 13.139 1.00 98.25 135 ILE A N 1
ATOM 1007 C CA . ILE A 1 135 ? 2.213 1.608 12.294 1.00 98.25 135 ILE A CA 1
ATOM 1008 C C . ILE A 1 135 ? 2.057 2.233 10.903 1.00 98.25 135 ILE A C 1
ATOM 1010 O O . ILE A 1 135 ? 2.978 2.881 10.413 1.00 98.25 135 ILE A O 1
ATOM 1014 N N . ALA A 1 136 ? 0.880 2.134 10.280 1.00 98.19 136 ALA A N 1
ATOM 1015 C CA . ALA A 1 136 ? 0.641 2.745 8.972 1.00 98.19 136 ALA A CA 1
ATOM 1016 C C . ALA A 1 136 ? 0.744 4.285 9.003 1.00 98.19 136 ALA A C 1
ATOM 1018 O O . ALA A 1 136 ? 1.207 4.909 8.045 1.00 98.19 136 ALA A O 1
ATOM 1019 N N . LEU A 1 137 ? 0.322 4.914 10.104 1.00 98.31 137 LEU A N 1
ATOM 1020 C CA . LEU A 1 137 ? 0.413 6.359 10.322 1.00 98.31 137 LEU A CA 1
ATOM 1021 C C . LEU A 1 137 ? 1.847 6.814 10.646 1.00 98.31 137 LEU A C 1
ATOM 1023 O O . LEU A 1 137 ? 2.276 7.899 10.231 1.00 98.31 137 LEU A O 1
ATOM 1027 N N . ALA A 1 138 ? 2.583 6.012 11.410 1.00 97.62 138 ALA A N 1
ATOM 1028 C CA . ALA A 1 138 ? 3.924 6.302 11.897 1.00 97.62 138 ALA A CA 1
ATOM 1029 C C . ALA A 1 138 ? 4.877 5.115 11.734 1.00 97.62 138 ALA A C 1
ATOM 1031 O O . ALA A 1 138 ? 5.347 4.571 12.733 1.00 97.62 138 ALA A O 1
ATOM 1032 N N . PRO A 1 139 ? 5.223 4.751 10.484 1.00 96.00 139 PRO A N 1
ATOM 1033 C CA . PRO A 1 139 ? 6.099 3.611 10.230 1.00 96.00 139 PRO A CA 1
ATOM 1034 C C . PRO A 1 139 ? 7.491 3.813 10.836 1.00 96.00 139 PRO A C 1
ATOM 1036 O O . PRO A 1 139 ? 8.143 2.857 11.233 1.00 96.00 139 PRO A O 1
ATOM 1039 N N . GLU A 1 140 ? 7.944 5.060 10.988 1.00 95.88 140 GLU A N 1
ATOM 1040 C CA . GLU A 1 140 ? 9.215 5.364 11.649 1.00 95.88 140 GLU A CA 1
ATOM 1041 C C . GLU A 1 140 ? 9.224 5.087 13.164 1.00 95.88 140 GLU A C 1
ATOM 1043 O O . GLU A 1 140 ? 10.289 5.116 13.776 1.00 95.88 140 GLU A O 1
ATOM 1048 N N . LEU A 1 141 ? 8.058 4.834 13.769 1.00 96.44 141 LEU A N 1
ATOM 1049 C CA . LEU A 1 141 ? 7.894 4.508 15.187 1.00 96.44 141 LEU A CA 1
ATOM 1050 C C . LEU A 1 141 ? 7.511 3.041 15.415 1.00 96.44 141 LEU A C 1
ATOM 1052 O O . LEU A 1 141 ? 7.181 2.684 16.541 1.00 96.44 141 LEU A O 1
ATOM 1056 N N . GLU A 1 142 ? 7.546 2.191 14.387 1.00 95.81 142 GLU A N 1
ATOM 1057 C CA . GLU A 1 142 ? 7.067 0.805 14.458 1.00 95.81 142 GLU A CA 1
ATOM 1058 C C . GLU A 1 142 ? 7.627 0.030 15.660 1.00 95.81 142 GLU A C 1
ATOM 1060 O O . GLU A 1 142 ? 6.857 -0.577 16.404 1.00 95.81 142 GLU A O 1
ATOM 1065 N N . THR A 1 143 ? 8.942 0.093 15.897 1.00 95.81 143 THR A N 1
ATOM 1066 C CA . THR A 1 143 ? 9.584 -0.584 17.036 1.00 95.81 143 THR A CA 1
ATOM 1067 C C . THR A 1 143 ? 9.018 -0.096 18.369 1.00 95.81 143 THR A C 1
ATOM 1069 O O . THR A 1 143 ? 8.586 -0.904 19.184 1.00 95.81 143 THR A O 1
ATOM 1072 N N . VAL A 1 144 ? 8.932 1.225 18.555 1.00 95.81 144 VAL A N 1
ATOM 1073 C CA . VAL A 1 144 ? 8.416 1.846 19.788 1.00 95.81 144 VAL A CA 1
ATOM 1074 C C . VAL A 1 144 ? 6.942 1.497 20.004 1.00 95.81 144 VAL A C 1
ATOM 1076 O O . VAL A 1 144 ? 6.530 1.199 21.120 1.00 95.81 144 VAL A O 1
ATOM 1079 N N . LEU A 1 145 ? 6.139 1.519 18.940 1.00 95.69 145 LEU A N 1
ATOM 1080 C CA . LEU A 1 145 ? 4.716 1.185 18.993 1.00 95.69 145 LEU A CA 1
ATOM 1081 C C . LEU A 1 145 ? 4.491 -0.295 19.306 1.00 95.69 145 LEU A C 1
ATOM 1083 O O . LEU A 1 145 ? 3.583 -0.623 20.059 1.00 95.69 145 LEU A O 1
ATOM 1087 N N . THR A 1 146 ? 5.318 -1.178 18.752 1.00 95.19 146 THR A N 1
ATOM 1088 C CA . THR A 1 146 ? 5.226 -2.619 19.008 1.00 95.19 146 THR A CA 1
ATOM 1089 C C . THR A 1 146 ? 5.594 -2.939 20.456 1.00 95.19 146 THR A C 1
ATOM 1091 O O . THR A 1 146 ? 4.864 -3.671 21.115 1.00 95.19 146 THR A O 1
ATOM 1094 N N . GLU A 1 147 ? 6.667 -2.340 20.980 1.00 94.94 147 GLU A N 1
ATOM 1095 C CA . GLU A 1 147 ? 7.095 -2.508 22.377 1.00 94.94 147 GLU A CA 1
ATOM 1096 C C . GLU A 1 147 ? 6.095 -1.925 23.388 1.00 94.94 147 GLU A C 1
ATOM 1098 O O . GLU A 1 147 ? 5.928 -2.469 24.477 1.00 94.94 147 GLU A O 1
ATOM 1103 N N . ALA A 1 148 ? 5.422 -0.824 23.042 1.00 94.31 148 ALA A N 1
ATOM 1104 C CA . ALA A 1 148 ? 4.438 -0.185 23.913 1.00 94.31 148 ALA A CA 1
ATOM 1105 C C . ALA A 1 148 ? 3.111 -0.959 24.019 1.00 94.31 148 ALA A C 1
ATOM 1107 O O . ALA A 1 148 ? 2.321 -0.667 24.917 1.00 94.31 148 ALA A O 1
ATOM 1108 N N . GLU A 1 149 ? 2.848 -1.897 23.099 1.00 94.31 149 GLU A N 1
ATOM 1109 C CA . GLU A 1 149 ? 1.603 -2.672 23.002 1.00 94.31 149 GLU A CA 1
ATOM 1110 C C . GLU A 1 149 ? 0.324 -1.824 23.204 1.00 94.31 149 GLU A C 1
ATOM 1112 O O . GLU A 1 149 ? -0.465 -2.070 24.129 1.00 94.31 149 GLU A O 1
ATOM 1117 N N . PRO A 1 150 ? 0.095 -0.793 22.367 1.00 94.88 150 PRO A N 1
ATOM 1118 C CA . PRO A 1 150 ? -1.005 0.139 22.545 1.00 94.88 150 PRO A CA 1
ATOM 1119 C C . PRO A 1 150 ? -2.349 -0.587 22.502 1.00 94.88 150 PRO A C 1
ATOM 1121 O O . PRO A 1 150 ? -2.639 -1.363 21.591 1.00 94.88 150 PRO A O 1
ATOM 1124 N N . ARG A 1 151 ? -3.202 -0.290 23.483 1.00 96.62 151 ARG A N 1
ATOM 1125 C CA . ARG A 1 151 ? -4.529 -0.897 23.616 1.00 96.62 151 ARG A CA 1
ATOM 1126 C C . ARG A 1 151 ? -5.603 0.019 23.058 1.00 96.62 151 ARG A C 1
ATOM 1128 O O . ARG A 1 151 ? -5.605 1.225 23.307 1.00 96.62 151 ARG A O 1
ATOM 1135 N N . TRP A 1 152 ? -6.574 -0.561 22.361 1.00 97.06 152 TRP A N 1
ATOM 1136 C CA . TRP A 1 152 ? -7.725 0.186 21.861 1.00 97.06 152 TRP A CA 1
ATOM 1137 C C . TRP A 1 152 ? -8.556 0.797 22.996 1.00 97.06 152 TRP A C 1
ATOM 1139 O O . TRP A 1 152 ? -9.160 1.854 22.830 1.00 97.06 152 TRP A O 1
ATOM 1149 N N . SER A 1 153 ? -8.576 0.161 24.169 1.00 96.00 153 SER A N 1
ATOM 1150 C CA . SER A 1 153 ? -9.318 0.645 25.337 1.00 96.00 153 SER A CA 1
ATOM 1151 C C . SER A 1 153 ? -8.794 1.976 25.884 1.00 96.00 153 SER A C 1
ATOM 1153 O O . SER A 1 153 ? -9.587 2.762 26.400 1.00 96.00 153 SER A O 1
ATOM 1155 N N . THR A 1 154 ? -7.491 2.251 25.761 1.00 94.75 154 THR A N 1
ATOM 1156 C CA . THR A 1 154 ? -6.889 3.502 26.248 1.00 94.75 154 THR A CA 1
ATOM 1157 C C . THR A 1 154 ? -6.949 4.613 25.209 1.00 94.75 154 THR A C 1
ATOM 1159 O O . THR A 1 154 ? -7.043 5.780 25.586 1.00 94.75 154 THR A O 1
ATOM 1162 N N . ARG A 1 155 ? -6.924 4.263 23.912 1.00 94.88 155 ARG A N 1
ATOM 1163 C CA . ARG A 1 155 ? -6.901 5.214 22.782 1.00 94.88 155 ARG A CA 1
ATOM 1164 C C . ARG A 1 155 ? -5.794 6.262 22.921 1.00 94.88 155 ARG A C 1
ATOM 1166 O O . ARG A 1 155 ? -5.954 7.403 22.490 1.00 94.88 155 ARG A O 1
ATOM 1173 N N . ASP A 1 156 ? -4.688 5.883 23.557 1.00 93.19 156 ASP A N 1
ATOM 1174 C CA . ASP A 1 156 ? -3.594 6.804 23.822 1.00 93.19 156 ASP A CA 1
ATOM 1175 C C . ASP A 1 156 ? -2.835 7.116 22.526 1.00 93.19 156 ASP A C 1
ATOM 1177 O O . ASP A 1 156 ? -2.356 6.224 21.826 1.00 93.19 156 ASP A O 1
ATOM 1181 N N . VAL A 1 157 ? -2.748 8.405 22.208 1.00 95.81 157 VAL A N 1
ATOM 1182 C CA . VAL A 1 157 ? -2.036 8.943 21.042 1.00 95.81 157 VAL A CA 1
ATOM 1183 C C . VAL A 1 157 ? -0.857 9.824 21.453 1.00 95.81 157 VAL A C 1
ATOM 1185 O O . VAL A 1 157 ? -0.192 10.394 20.592 1.00 95.81 157 VAL A O 1
ATOM 1188 N N . SER A 1 158 ? -0.583 9.957 22.754 1.00 91.69 158 SER A N 1
ATOM 1189 C CA . SER A 1 158 ? 0.421 10.881 23.296 1.00 91.69 158 SER A CA 1
ATOM 1190 C C . SER A 1 158 ? 1.849 10.570 22.837 1.00 91.69 158 SER A C 1
ATOM 1192 O O . SER A 1 158 ? 2.658 11.487 22.704 1.00 91.69 158 SER A O 1
ATOM 1194 N N . ALA A 1 159 ? 2.134 9.306 22.508 1.00 88.56 159 ALA A N 1
ATOM 1195 C CA . ALA A 1 159 ? 3.409 8.868 21.942 1.00 88.56 159 ALA A CA 1
ATOM 1196 C C . ALA A 1 159 ? 3.644 9.346 20.494 1.00 88.56 159 ALA A C 1
ATOM 1198 O O . ALA A 1 159 ? 4.773 9.311 20.004 1.00 88.56 159 ALA A O 1
ATOM 1199 N N . LEU A 1 160 ? 2.598 9.794 19.789 1.00 95.19 160 LEU A N 1
ATOM 1200 C CA . LEU A 1 160 ? 2.714 10.280 18.416 1.00 95.19 160 LEU A CA 1
ATOM 1201 C C . LEU A 1 160 ? 3.146 11.756 18.371 1.00 95.19 160 LEU A C 1
ATOM 1203 O O . LEU A 1 160 ? 2.725 12.549 19.213 1.00 95.19 160 LEU A O 1
ATOM 1207 N N . PRO A 1 161 ? 3.879 12.189 17.329 1.00 95.75 161 PRO A N 1
ATOM 1208 C CA . PRO A 1 161 ? 4.088 13.608 17.048 1.00 95.75 161 PRO A CA 1
ATOM 1209 C C . PRO A 1 161 ? 2.760 14.362 16.868 1.00 95.75 161 PRO A C 1
ATOM 1211 O O . PRO A 1 161 ? 1.814 13.813 16.301 1.00 95.75 161 PRO A O 1
ATOM 1214 N N . GLU A 1 162 ? 2.699 15.647 17.245 1.00 94.38 162 GLU A N 1
ATOM 1215 C CA . GLU A 1 162 ? 1.458 16.456 17.216 1.00 94.38 162 GLU A CA 1
ATOM 1216 C C . GLU A 1 162 ? 0.740 16.412 15.852 1.00 94.38 162 GLU A C 1
ATOM 1218 O O . GLU A 1 162 ? -0.485 16.295 15.773 1.00 94.38 162 GLU A O 1
ATOM 1223 N N . ALA A 1 163 ? 1.503 16.450 14.754 1.00 91.56 163 ALA A N 1
ATOM 1224 C CA . ALA A 1 163 ? 0.953 16.369 13.403 1.00 91.56 163 ALA A CA 1
ATOM 1225 C C . ALA A 1 163 ? 0.179 15.059 13.152 1.00 91.56 163 ALA A C 1
ATOM 1227 O O . ALA A 1 163 ? -0.830 15.075 12.452 1.00 91.56 163 ALA A O 1
ATOM 1228 N N . LYS A 1 164 ? 0.621 13.948 13.752 1.00 97.38 164 LYS A N 1
ATOM 1229 C CA . LYS A 1 164 ? 0.008 12.618 13.621 1.00 97.38 164 LYS A CA 1
ATOM 1230 C C . LYS A 1 164 ? -1.103 12.385 14.641 1.00 97.38 164 LYS A C 1
ATOM 1232 O O . LYS A 1 164 ? -2.068 11.694 14.327 1.00 97.38 164 LYS A O 1
ATOM 1237 N N . GLN A 1 165 ? -1.044 13.027 15.808 1.00 97.81 165 GLN A N 1
ATOM 1238 C CA . GLN A 1 165 ? -2.139 12.998 16.786 1.00 97.81 165 GLN A CA 1
ATOM 1239 C C . GLN A 1 165 ? -3.454 13.511 16.187 1.00 97.81 165 GLN A C 1
ATOM 1241 O O . GLN A 1 165 ? -4.509 12.929 16.423 1.00 97.81 165 GLN A O 1
ATOM 1246 N N . LYS A 1 166 ? -3.409 14.562 15.353 1.00 97.44 166 LYS A N 1
ATOM 1247 C CA . LYS A 1 166 ? -4.601 15.082 14.653 1.00 97.44 166 LYS A CA 1
ATOM 1248 C C . LYS A 1 166 ? -5.237 14.021 13.750 1.00 97.44 166 LYS A C 1
ATOM 1250 O O . LYS A 1 166 ? -6.455 13.852 13.777 1.00 97.44 166 LYS A O 1
ATOM 1255 N N . THR A 1 167 ? -4.422 13.277 13.005 1.00 98.38 167 THR A N 1
ATOM 1256 C CA . THR A 1 167 ? -4.874 12.160 12.165 1.00 98.38 167 THR A CA 1
ATOM 125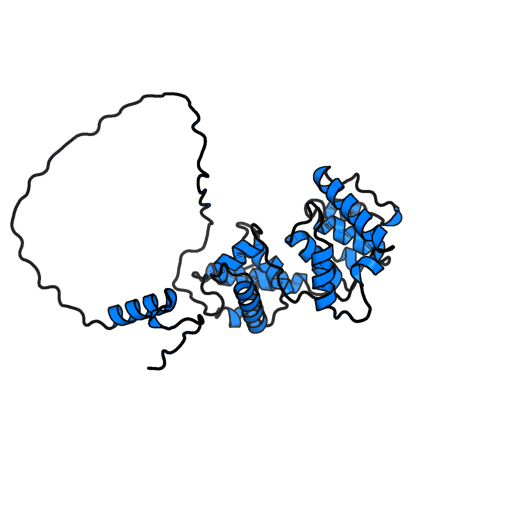7 C C . THR A 1 167 ? -5.450 11.017 12.995 1.00 98.38 167 THR A C 1
ATOM 1259 O O . THR A 1 167 ? -6.515 10.498 12.669 1.00 98.38 167 THR A O 1
ATOM 1262 N N . ALA A 1 168 ? -4.782 10.651 14.091 1.00 98.38 168 ALA A N 1
ATOM 1263 C CA . ALA A 1 168 ? -5.244 9.608 15.000 1.00 98.38 168 ALA A CA 1
ATOM 1264 C C . ALA A 1 168 ? -6.592 9.970 15.643 1.00 98.38 168 ALA A C 1
ATOM 1266 O O . ALA A 1 168 ? -7.518 9.167 15.628 1.00 98.38 168 ALA A O 1
ATOM 1267 N N . ASN A 1 169 ? -6.770 11.214 16.089 1.00 98.19 169 ASN A N 1
ATOM 1268 C CA . ASN A 1 169 ? -8.053 11.697 16.606 1.00 98.19 169 ASN A CA 1
ATOM 1269 C C . ASN A 1 169 ? -9.158 11.684 15.535 1.00 98.19 169 ASN A C 1
ATOM 1271 O O . ASN A 1 169 ? -10.302 11.338 15.829 1.00 98.19 169 ASN A O 1
ATOM 1275 N N . ALA A 1 170 ? -8.829 12.009 14.279 1.00 98.31 170 ALA A N 1
ATOM 1276 C CA . ALA A 1 170 ? -9.775 11.897 13.168 1.00 98.31 170 ALA A CA 1
ATOM 1277 C C . ALA A 1 170 ? -10.188 10.438 12.904 1.00 98.31 170 ALA A C 1
ATOM 1279 O O . ALA A 1 170 ? -11.358 10.182 12.607 1.00 98.31 170 ALA A O 1
ATOM 1280 N N . TYR A 1 171 ? -9.256 9.490 13.049 1.00 98.62 171 TYR A N 1
ATOM 1281 C CA . TYR A 1 171 ? -9.537 8.057 12.972 1.00 98.62 171 TYR A CA 1
ATOM 1282 C C . TYR A 1 171 ? -10.458 7.603 14.106 1.00 98.62 171 TYR A C 1
ATOM 1284 O O . TYR A 1 171 ? -11.479 6.977 13.837 1.00 98.62 171 TYR A O 1
ATOM 1292 N N . LEU A 1 172 ? -10.169 7.989 15.352 1.00 98.38 172 LEU A N 1
ATOM 1293 C CA . LEU A 1 172 ? -11.020 7.670 16.503 1.00 98.38 172 LEU A CA 1
ATOM 1294 C C . LEU A 1 172 ? -12.456 8.173 16.298 1.00 98.38 172 LEU A C 1
ATOM 1296 O O . LEU A 1 172 ? -13.402 7.407 16.462 1.00 98.38 172 LEU A O 1
ATOM 1300 N N . ALA A 1 173 ? -12.622 9.420 15.847 1.00 98.12 173 ALA A N 1
ATOM 1301 C CA . ALA A 1 173 ? -13.937 9.983 15.539 1.00 98.12 173 ALA A CA 1
ATOM 1302 C C . ALA A 1 173 ? -14.638 9.262 14.372 1.00 98.12 173 ALA A C 1
ATOM 1304 O O . ALA A 1 173 ? -15.866 9.202 14.321 1.00 98.12 173 ALA A O 1
ATOM 1305 N N . TRP A 1 174 ? -13.884 8.746 13.395 1.00 98.00 174 TRP A N 1
ATOM 1306 C CA . TRP A 1 174 ? -14.430 7.931 12.308 1.00 98.00 174 TRP A CA 1
ATOM 1307 C C . TRP A 1 174 ? -14.939 6.577 12.805 1.00 98.00 174 TRP A C 1
ATOM 1309 O O . TRP A 1 174 ? -16.067 6.210 12.473 1.00 98.00 174 TRP A O 1
ATOM 1319 N N . VAL A 1 175 ? -14.164 5.892 13.646 1.00 98.06 175 VAL A N 1
ATOM 1320 C CA . VAL A 1 175 ? -14.569 4.628 14.272 1.00 98.06 175 VAL A CA 1
ATOM 1321 C C . VAL A 1 175 ? -15.784 4.823 15.175 1.00 98.06 175 VAL A C 1
ATOM 1323 O O . VAL A 1 175 ? -16.719 4.030 15.121 1.00 98.06 175 VAL A O 1
ATOM 1326 N N . GLU A 1 176 ? -15.815 5.895 15.968 1.00 96.88 176 GLU A N 1
ATOM 1327 C CA . GLU A 1 176 ? -16.925 6.191 16.879 1.00 96.88 176 GLU A CA 1
ATOM 1328 C C . GLU A 1 176 ? -18.267 6.298 16.142 1.00 96.88 176 GLU A C 1
ATOM 1330 O O . GLU A 1 176 ? -19.272 5.767 16.611 1.00 96.88 176 GLU A O 1
ATOM 1335 N N . ARG A 1 177 ? -18.282 6.877 14.933 1.00 96.69 177 ARG A N 1
ATOM 1336 C CA . ARG A 1 177 ? -19.491 6.927 14.089 1.00 96.69 177 ARG A CA 1
ATOM 1337 C C . ARG A 1 177 ? -19.981 5.550 13.638 1.00 96.69 177 ARG A C 1
ATOM 1339 O O . ARG A 1 177 ? -21.164 5.406 13.347 1.00 96.69 177 ARG A O 1
ATOM 1346 N N . ALA A 1 178 ? -19.092 4.564 13.550 1.00 95.25 178 ALA A N 1
ATOM 1347 C CA . ALA A 1 178 ? -19.427 3.180 13.226 1.00 95.25 178 ALA A CA 1
ATOM 1348 C C . ALA A 1 178 ? -19.690 2.315 14.476 1.00 95.25 178 ALA A C 1
ATOM 1350 O O . ALA A 1 178 ? -20.139 1.179 14.348 1.00 95.25 178 ALA A O 1
ATOM 1351 N N . GLY A 1 179 ? -19.412 2.831 15.677 1.00 95.88 179 GLY A N 1
ATOM 1352 C CA . GLY A 1 179 ? -19.537 2.132 16.957 1.00 95.88 179 GLY A CA 1
ATOM 1353 C C . GLY A 1 179 ? -18.293 1.327 17.350 1.00 95.88 179 GLY A C 1
ATOM 1354 O O . GLY A 1 179 ? -17.831 1.447 18.483 1.00 95.88 179 GLY A O 1
ATOM 1355 N N . THR A 1 180 ? -17.721 0.538 16.435 1.00 95.62 180 THR A N 1
ATOM 1356 C CA . THR A 1 180 ? -16.510 -0.278 16.676 1.00 95.62 180 THR A CA 1
ATOM 1357 C C . THR A 1 180 ? -15.568 -0.260 15.473 1.00 95.62 180 THR A C 1
ATOM 1359 O O . THR A 1 180 ? -16.001 0.052 14.358 1.00 95.62 180 THR A O 1
ATOM 1362 N N . GLN A 1 181 ? -14.284 -0.615 15.660 1.00 97.12 181 GLN A N 1
ATOM 1363 C CA . GLN A 1 181 ? -13.367 -0.722 14.513 1.00 97.12 181 GLN A CA 1
ATOM 1364 C C . GLN A 1 181 ? -13.835 -1.838 13.587 1.00 97.12 181 GLN A C 1
ATOM 1366 O O . GLN A 1 181 ? -13.943 -1.630 12.380 1.00 97.12 181 GLN A O 1
ATOM 1371 N N . GLN A 1 182 ? -14.238 -2.977 14.157 1.00 96.75 182 GLN A N 1
ATOM 1372 C CA . GLN A 1 182 ? -14.759 -4.084 13.367 1.00 96.75 182 GLN A CA 1
ATOM 1373 C C . GLN A 1 182 ? -15.918 -3.663 12.450 1.00 96.75 182 GLN A C 1
ATOM 1375 O O . GLN A 1 182 ? -15.911 -3.998 11.264 1.00 96.75 182 GLN A O 1
ATOM 1380 N N . ALA A 1 183 ? -16.889 -2.898 12.959 1.00 96.50 183 ALA A N 1
ATOM 1381 C CA . ALA A 1 183 ? -18.006 -2.402 12.156 1.00 96.50 183 ALA A CA 1
ATOM 1382 C C . ALA A 1 183 ? -17.543 -1.423 11.063 1.00 96.50 183 ALA A C 1
ATOM 1384 O O . ALA A 1 183 ? -18.028 -1.482 9.930 1.00 96.50 183 ALA A O 1
ATOM 1385 N N . ALA A 1 184 ? -16.571 -0.560 11.377 1.00 97.31 184 ALA A N 1
ATOM 1386 C CA . ALA A 1 184 ? -16.032 0.427 10.446 1.00 97.31 184 ALA A CA 1
ATOM 1387 C C . ALA A 1 184 ? -15.339 -0.215 9.227 1.00 97.31 184 ALA A C 1
ATOM 1389 O O . ALA A 1 184 ? -15.518 0.264 8.102 1.00 97.31 184 ALA A O 1
ATOM 1390 N N . PHE A 1 185 ? -14.592 -1.305 9.442 1.00 98.06 185 PHE A N 1
ATOM 1391 C CA . PHE A 1 185 ? -13.864 -2.032 8.393 1.00 98.06 185 PHE A CA 1
ATOM 1392 C C . PHE A 1 185 ? -14.708 -3.097 7.680 1.00 98.06 185 PHE A C 1
ATOM 1394 O O . PHE A 1 185 ? -14.528 -3.311 6.484 1.00 98.06 185 PHE A O 1
ATOM 1401 N N . THR A 1 186 ? -15.643 -3.755 8.371 1.00 96.50 186 THR A N 1
ATOM 1402 C CA . THR A 1 186 ? -16.462 -4.823 7.761 1.00 96.50 186 THR A CA 1
ATOM 1403 C C . THR A 1 186 ? -17.489 -4.254 6.780 1.00 96.50 186 THR A C 1
ATOM 1405 O O . THR A 1 186 ? -17.668 -4.793 5.685 1.00 96.50 186 THR A O 1
ATOM 1408 N N . GLY A 1 187 ? -18.133 -3.139 7.146 1.00 93.25 187 GLY A N 1
ATOM 1409 C CA . GLY A 1 187 ? -19.159 -2.506 6.324 1.00 93.25 187 GLY A CA 1
ATOM 1410 C C . GLY A 1 187 ? -20.432 -3.346 6.188 1.00 93.25 187 GLY A C 1
ATOM 1411 O O . GLY A 1 187 ? -20.934 -3.895 7.165 1.00 93.25 187 GLY A O 1
ATOM 1412 N N . GLU A 1 188 ? -20.995 -3.393 4.981 1.00 93.69 188 GLU A N 1
ATOM 1413 C CA . GLU A 1 188 ? -22.246 -4.109 4.699 1.00 93.69 188 GLU A CA 1
ATOM 1414 C C . GLU A 1 188 ? -21.974 -5.583 4.360 1.00 93.69 188 GLU A C 1
ATOM 1416 O O . GLU A 1 188 ? -20.991 -5.911 3.695 1.00 93.69 188 GLU A O 1
ATOM 1421 N N . SER A 1 189 ? -22.878 -6.482 4.758 1.00 93.88 189 SER A N 1
ATOM 1422 C CA . SER A 1 189 ? -22.693 -7.937 4.623 1.00 93.88 189 SER A CA 1
ATOM 1423 C C . SER A 1 189 ? -22.588 -8.446 3.182 1.00 93.88 189 SER A C 1
ATOM 1425 O O . SER A 1 189 ? -22.076 -9.537 2.963 1.00 93.88 189 SER A O 1
ATOM 1427 N N . PHE A 1 190 ? -23.057 -7.678 2.195 1.00 95.25 190 PHE A N 1
ATOM 1428 C CA . PHE A 1 190 ? -22.998 -8.053 0.778 1.00 95.25 190 PHE A CA 1
ATOM 1429 C C . PHE A 1 190 ? -21.735 -7.554 0.061 1.00 95.25 190 PHE A C 1
ATOM 1431 O O . PHE A 1 190 ? -21.601 -7.734 -1.151 1.00 95.25 190 PHE A O 1
ATOM 1438 N N . TRP A 1 191 ? -20.827 -6.868 0.760 1.00 97.25 191 TRP A N 1
ATOM 1439 C CA . TRP A 1 191 ? -19.571 -6.436 0.156 1.00 97.25 191 TRP A CA 1
ATOM 1440 C C . TRP A 1 191 ? -18.633 -7.623 -0.044 1.00 97.25 191 TRP A C 1
ATOM 1442 O O . TRP A 1 191 ? -18.339 -8.353 0.900 1.00 97.25 191 TRP A O 1
ATOM 1452 N N . THR A 1 192 ? -18.127 -7.764 -1.269 1.00 98.06 192 THR A N 1
ATOM 1453 C CA . THR A 1 192 ? -16.978 -8.628 -1.559 1.00 98.06 192 THR A CA 1
ATOM 1454 C C . THR A 1 192 ? -15.712 -8.056 -0.902 1.00 98.06 192 THR A C 1
ATOM 1456 O O . THR A 1 192 ? -15.696 -6.856 -0.586 1.00 98.06 192 THR A O 1
ATOM 1459 N N . PRO A 1 193 ? -14.645 -8.853 -0.708 1.00 98.25 193 PRO A N 1
ATOM 1460 C CA . PRO A 1 193 ? -13.380 -8.365 -0.152 1.00 98.25 193 PRO A CA 1
ATOM 1461 C C . PRO A 1 193 ? -12.804 -7.146 -0.887 1.00 98.25 193 PRO A C 1
ATOM 1463 O O . PRO A 1 193 ? -12.332 -6.202 -0.251 1.00 98.25 193 PRO A O 1
ATOM 1466 N N . GLU A 1 194 ? -12.920 -7.105 -2.215 1.00 97.81 194 GLU A N 1
ATOM 1467 C CA . GLU A 1 194 ? -12.425 -6.008 -3.055 1.00 97.81 194 GLU A CA 1
ATOM 1468 C C . GLU A 1 194 ? -13.271 -4.750 -2.897 1.00 97.81 194 GLU A C 1
ATOM 1470 O O . GLU A 1 194 ? -12.764 -3.639 -2.727 1.00 97.81 194 GLU A O 1
ATOM 1475 N N . ARG A 1 195 ? -14.599 -4.914 -2.882 1.00 97.94 195 ARG A N 1
ATOM 1476 C CA . ARG A 1 195 ? -15.512 -3.798 -2.630 1.00 97.94 195 ARG A CA 1
ATOM 1477 C C . ARG A 1 195 ? -15.325 -3.245 -1.221 1.00 97.94 195 ARG A C 1
ATOM 1479 O O . ARG A 1 195 ? -15.432 -2.033 -1.031 1.00 97.94 195 ARG A O 1
ATOM 1486 N N . ARG A 1 196 ? -15.058 -4.111 -0.241 1.00 98.31 196 ARG A N 1
ATOM 1487 C CA . ARG A 1 196 ? -14.758 -3.714 1.136 1.00 98.31 196 ARG A CA 1
ATOM 1488 C C . ARG A 1 196 ? -13.470 -2.900 1.183 1.00 98.31 196 ARG A C 1
ATOM 1490 O O . ARG A 1 196 ? -13.497 -1.801 1.732 1.00 98.31 196 ARG A O 1
ATOM 1497 N N . PHE A 1 197 ? -12.402 -3.372 0.540 1.00 98.56 197 PHE A N 1
ATOM 1498 C CA . PHE A 1 197 ? -11.147 -2.630 0.421 1.00 98.56 197 PHE A CA 1
ATOM 1499 C C . PHE A 1 197 ? -11.378 -1.221 -0.133 1.00 98.56 197 PHE A C 1
ATOM 1501 O O . PHE A 1 197 ? -11.037 -0.243 0.529 1.00 98.56 197 PHE A O 1
ATOM 1508 N N . ASP A 1 198 ? -12.031 -1.097 -1.291 1.00 98.06 198 ASP A N 1
ATOM 1509 C CA . ASP A 1 198 ? -12.254 0.198 -1.942 1.00 98.06 198 ASP A CA 1
ATOM 1510 C C . ASP A 1 198 ? -13.070 1.159 -1.072 1.00 98.06 198 ASP A C 1
ATOM 1512 O O . ASP A 1 198 ? -12.716 2.329 -0.909 1.00 98.06 198 ASP A O 1
ATOM 1516 N N . ARG A 1 199 ? -14.155 0.671 -0.461 1.00 98.19 199 ARG A N 1
ATOM 1517 C CA . ARG A 1 199 ? -15.019 1.511 0.377 1.00 98.19 199 ARG A CA 1
ATOM 1518 C C . ARG A 1 199 ? -14.339 1.954 1.656 1.00 98.19 199 ARG A C 1
ATOM 1520 O O . ARG A 1 199 ? -14.515 3.103 2.064 1.00 98.19 199 ARG A O 1
ATOM 1527 N N . VAL A 1 200 ? -13.577 1.075 2.299 1.00 98.44 200 VAL A N 1
ATOM 1528 C CA . VAL A 1 200 ? -12.829 1.448 3.500 1.00 98.44 200 VAL A CA 1
ATOM 1529 C C . VAL A 1 200 ? -11.688 2.397 3.129 1.00 98.44 200 VAL A C 1
ATOM 1531 O O . VAL A 1 200 ? -11.505 3.405 3.805 1.00 98.44 200 VAL A O 1
ATOM 1534 N N . PHE A 1 201 ? -10.997 2.170 2.010 1.00 98.56 201 PHE A N 1
ATOM 1535 C CA . PHE A 1 201 ? -9.948 3.058 1.504 1.00 98.56 201 PHE A CA 1
ATOM 1536 C C . PHE A 1 201 ? -10.457 4.491 1.259 1.00 98.56 201 PHE A C 1
ATOM 1538 O O . PHE A 1 201 ? -9.814 5.465 1.673 1.00 98.56 201 PHE A O 1
ATOM 1545 N N . GLU A 1 202 ? -11.630 4.633 0.630 1.00 97.94 202 GLU A N 1
ATOM 1546 C CA . GLU A 1 202 ? -12.317 5.919 0.441 1.00 97.94 202 GLU A CA 1
ATOM 1547 C C . GLU A 1 202 ? -12.664 6.577 1.786 1.00 97.94 202 GLU A C 1
ATOM 1549 O O . GLU A 1 202 ? -12.379 7.757 2.000 1.00 97.94 202 GLU A O 1
ATOM 1554 N N . ARG A 1 203 ? -13.248 5.812 2.716 1.00 97.69 203 ARG A N 1
ATOM 1555 C CA . ARG A 1 203 ? -13.678 6.304 4.037 1.00 97.69 203 ARG A CA 1
ATOM 1556 C C . ARG A 1 203 ? -12.515 6.700 4.945 1.00 97.69 203 ARG A C 1
ATOM 1558 O O . ARG A 1 203 ? -12.678 7.591 5.774 1.00 97.69 203 ARG A O 1
ATOM 1565 N N . LEU A 1 204 ? -11.353 6.080 4.763 1.00 97.94 204 LEU A N 1
ATOM 1566 C CA . LEU A 1 204 ? -10.123 6.381 5.490 1.00 97.94 204 LEU A CA 1
ATOM 1567 C C . LEU A 1 204 ? -9.405 7.637 4.982 1.00 97.94 204 LEU A C 1
ATOM 1569 O O . LEU A 1 204 ? -8.296 7.892 5.438 1.00 97.94 204 LEU A O 1
ATOM 1573 N N . ALA A 1 205 ? -9.981 8.433 4.071 1.00 96.88 205 ALA A N 1
ATOM 1574 C CA . ALA A 1 205 ? -9.422 9.707 3.593 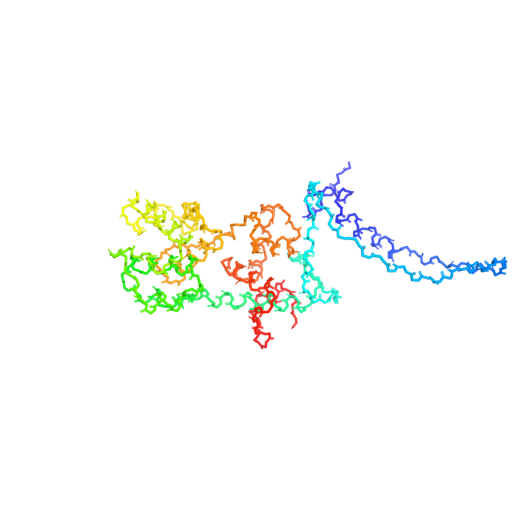1.00 96.88 205 ALA A CA 1
ATOM 1575 C C . ALA A 1 205 ? -9.386 10.808 4.683 1.00 96.88 205 ALA A C 1
ATOM 1577 O O . ALA A 1 205 ? -9.970 11.883 4.542 1.00 96.88 205 ALA A O 1
ATOM 1578 N N . LEU A 1 206 ? -8.713 10.524 5.796 1.00 97.06 206 LEU A N 1
ATOM 1579 C CA . LEU A 1 206 ? -8.565 11.382 6.960 1.00 97.06 206 LEU A CA 1
ATOM 1580 C C . LEU A 1 206 ? -7.473 12.438 6.708 1.00 97.06 206 LEU A C 1
ATOM 1582 O O . LEU A 1 206 ? -6.518 12.179 5.966 1.00 97.06 206 LEU A O 1
ATOM 1586 N N . PRO A 1 207 ? -7.549 13.617 7.351 1.00 96.88 207 PRO A N 1
ATOM 1587 C CA . PRO A 1 207 ? -6.499 14.626 7.255 1.00 96.88 207 PRO A CA 1
ATOM 1588 C C . PRO A 1 207 ? -5.133 14.049 7.644 1.00 96.88 207 PRO A C 1
ATOM 1590 O O . PRO A 1 207 ? -4.988 13.467 8.712 1.00 96.88 207 PRO A O 1
ATOM 1593 N N . GLY A 1 208 ? -4.133 14.189 6.772 1.00 95.19 208 GLY A N 1
ATOM 1594 C CA . GLY A 1 208 ? -2.784 13.663 7.009 1.00 95.19 208 GLY A CA 1
ATOM 1595 C C . GLY A 1 208 ? -2.625 12.146 6.826 1.00 95.19 208 GLY A C 1
ATOM 1596 O O . GLY A 1 208 ? -1.509 11.654 6.959 1.00 95.19 208 GLY A O 1
ATOM 1597 N N . PHE A 1 209 ? -3.687 11.404 6.485 1.00 97.44 209 PHE A N 1
ATOM 1598 C CA . PHE A 1 209 ? -3.623 9.965 6.206 1.00 97.44 209 PHE A CA 1
ATOM 1599 C C . PHE A 1 209 ? -3.619 9.706 4.694 1.00 97.44 209 PHE A C 1
ATOM 1601 O O . PHE A 1 209 ? -4.646 9.479 4.053 1.00 97.44 209 PHE A O 1
ATOM 1608 N N . GLY A 1 210 ? -2.429 9.833 4.102 1.00 96.19 210 GLY A N 1
ATOM 1609 C CA . GLY A 1 210 ? -2.226 9.762 2.654 1.00 96.19 210 GLY A CA 1
ATOM 1610 C C . GLY A 1 210 ? -2.560 8.401 2.028 1.00 96.19 210 GLY A C 1
ATOM 1611 O O . GLY A 1 210 ? -2.841 7.420 2.712 1.00 96.19 210 GLY A O 1
ATOM 1612 N N . ARG A 1 211 ? -2.508 8.331 0.689 1.00 97.00 211 ARG A N 1
ATOM 1613 C CA . ARG A 1 211 ? -2.786 7.112 -0.098 1.00 97.00 211 ARG A CA 1
ATOM 1614 C C . ARG A 1 211 ? -1.976 5.906 0.390 1.00 97.00 211 ARG A C 1
ATOM 1616 O O . ARG A 1 211 ? -2.578 4.899 0.737 1.00 97.00 211 ARG A O 1
ATOM 1623 N N . GLY A 1 212 ? -0.650 6.041 0.476 1.00 96.75 212 GLY A N 1
ATOM 1624 C CA . GLY A 1 212 ? 0.232 4.947 0.894 1.00 96.75 212 GLY A CA 1
ATOM 1625 C C . GLY A 1 212 ? -0.08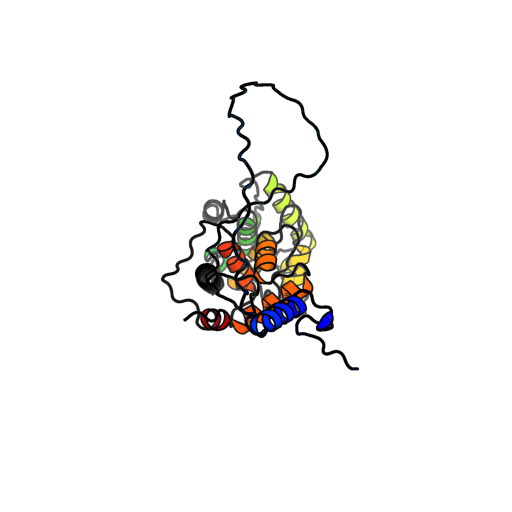5 4.402 2.288 1.00 96.75 212 GLY A C 1
ATOM 1626 O O . GLY A 1 212 ? -0.167 3.196 2.452 1.00 96.75 212 GLY A O 1
ATOM 1627 N N . ALA A 1 213 ? -0.352 5.268 3.271 1.00 97.69 213 ALA A N 1
ATOM 1628 C CA . ALA A 1 213 ? -0.683 4.833 4.631 1.00 97.69 213 ALA A CA 1
ATOM 1629 C C . ALA A 1 213 ? -2.027 4.082 4.694 1.00 97.69 213 ALA A C 1
ATOM 1631 O O . ALA A 1 213 ? -2.139 3.046 5.343 1.00 97.69 213 ALA A O 1
ATOM 1632 N N . ARG A 1 214 ? -3.040 4.560 3.959 1.00 98.44 214 ARG A N 1
ATOM 1633 C CA . ARG A 1 214 ? -4.339 3.873 3.843 1.00 98.44 214 ARG A CA 1
ATOM 1634 C C . ARG A 1 214 ? -4.210 2.512 3.171 1.00 98.44 214 ARG A C 1
ATOM 1636 O O . ARG A 1 214 ? -4.831 1.553 3.615 1.00 98.44 214 ARG A O 1
ATOM 1643 N N . TYR A 1 215 ? -3.419 2.450 2.103 1.00 98.50 215 TYR A N 1
ATOM 1644 C CA . TYR A 1 215 ? -3.180 1.220 1.360 1.00 98.50 215 TYR A CA 1
ATOM 1645 C C . TYR A 1 215 ? -2.438 0.195 2.223 1.00 98.50 215 TYR A C 1
ATOM 1647 O O . TYR A 1 215 ? -2.907 -0.931 2.365 1.00 98.50 215 TYR A O 1
ATOM 1655 N N . GLU A 1 216 ? -1.343 0.614 2.867 1.00 98.00 216 GLU A N 1
ATOM 1656 C CA . GLU A 1 216 ? -0.538 -0.225 3.760 1.00 98.00 216 GLU A CA 1
ATOM 1657 C C . GLU A 1 216 ? -1.376 -0.797 4.906 1.00 98.00 216 GLU A C 1
ATOM 1659 O O . GLU A 1 216 ? -1.289 -1.991 5.180 1.00 98.00 216 GLU A O 1
ATOM 1664 N N . LEU A 1 217 ? -2.232 0.020 5.533 1.00 98.69 217 LEU A N 1
ATOM 1665 C CA . LEU A 1 217 ? -3.127 -0.427 6.603 1.00 98.69 217 LEU A CA 1
ATOM 1666 C C . LEU A 1 217 ? -4.030 -1.578 6.148 1.00 98.69 217 LEU A C 1
ATOM 1668 O O . LEU A 1 217 ? -4.098 -2.613 6.806 1.00 98.69 217 LEU A O 1
ATOM 1672 N N . LEU A 1 218 ? -4.730 -1.404 5.026 1.00 98.75 218 LEU A N 1
ATOM 1673 C CA . LEU A 1 218 ? -5.694 -2.398 4.553 1.00 98.75 218 LEU A CA 1
ATOM 1674 C C . LEU A 1 218 ? -5.015 -3.679 4.084 1.00 98.75 218 LEU A C 1
ATOM 1676 O O . LEU A 1 218 ? -5.482 -4.769 4.399 1.00 98.75 218 LEU A O 1
ATOM 1680 N N . VAL A 1 219 ? -3.896 -3.551 3.377 1.00 98.31 219 VAL A N 1
ATOM 1681 C CA . VAL A 1 219 ? -3.115 -4.699 2.918 1.00 98.31 219 VAL A CA 1
ATOM 1682 C C . VAL A 1 219 ? -2.521 -5.471 4.098 1.00 98.31 219 VAL A C 1
ATOM 1684 O O . VAL A 1 219 ? -2.612 -6.695 4.127 1.00 98.31 219 VAL A O 1
ATOM 1687 N N . THR A 1 220 ? -1.990 -4.773 5.104 1.00 98.50 220 THR A N 1
ATOM 1688 C CA . THR A 1 220 ? -1.484 -5.384 6.343 1.00 98.50 220 THR A CA 1
ATOM 1689 C C . THR A 1 220 ? -2.576 -6.168 7.061 1.00 98.50 220 THR A C 1
ATOM 1691 O O . THR A 1 220 ? -2.373 -7.314 7.450 1.00 98.50 220 THR A O 1
ATOM 1694 N N . LEU A 1 221 ? -3.754 -5.564 7.219 1.00 98.56 221 LEU A N 1
ATOM 1695 C CA . LEU A 1 221 ? -4.889 -6.187 7.890 1.00 98.56 221 LEU A CA 1
ATOM 1696 C C . LEU A 1 221 ? -5.443 -7.404 7.137 1.00 98.56 221 LEU A C 1
ATOM 1698 O O . LEU A 1 221 ? -5.828 -8.384 7.778 1.00 98.56 221 LEU A O 1
ATOM 1702 N N . GLY A 1 222 ? -5.469 -7.350 5.802 1.00 98.19 222 GLY A N 1
ATOM 1703 C CA . GLY A 1 222 ? -5.838 -8.486 4.957 1.00 98.19 222 GLY A CA 1
ATOM 1704 C C . GLY A 1 222 ? -4.830 -9.631 5.063 1.00 98.19 222 GLY A C 1
ATOM 1705 O O . GLY A 1 222 ? -5.214 -10.761 5.350 1.00 98.19 222 GLY A O 1
ATOM 1706 N N . ALA A 1 223 ? -3.534 -9.332 4.927 1.00 97.88 223 ALA A N 1
ATOM 1707 C CA . ALA A 1 223 ? -2.456 -10.322 5.014 1.00 97.88 223 ALA A CA 1
ATOM 1708 C C . ALA A 1 223 ? -2.350 -10.982 6.403 1.00 97.88 223 ALA A C 1
ATOM 1710 O O . ALA A 1 223 ? -2.076 -12.177 6.507 1.00 97.88 223 ALA A O 1
ATOM 1711 N N . ALA A 1 224 ? -2.639 -10.230 7.470 1.00 98.12 224 ALA A N 1
ATOM 1712 C CA . ALA A 1 224 ? -2.719 -10.743 8.839 1.00 98.12 224 ALA A CA 1
ATOM 1713 C C . ALA A 1 224 ? -4.017 -11.526 9.133 1.00 98.12 224 ALA A C 1
ATOM 1715 O O . ALA A 1 224 ? -4.226 -11.963 10.266 1.00 98.12 224 ALA A O 1
ATOM 1716 N N . GLY A 1 225 ? -4.924 -11.667 8.157 1.00 97.50 225 GLY A N 1
ATOM 1717 C CA . GLY A 1 225 ? -6.192 -12.382 8.315 1.00 97.50 225 GLY A CA 1
ATOM 1718 C C . GLY A 1 225 ? -7.173 -11.713 9.285 1.00 97.50 225 GLY A C 1
ATOM 1719 O O . GLY A 1 225 ? -8.030 -12.387 9.854 1.00 97.50 225 GLY A O 1
ATOM 1720 N N . ARG A 1 226 ? -7.047 -10.398 9.519 1.00 98.00 226 ARG A N 1
ATOM 1721 C CA . ARG A 1 226 ? -7.897 -9.651 10.466 1.00 98.00 226 ARG A CA 1
ATOM 1722 C C . ARG A 1 226 ? -9.223 -9.213 9.864 1.00 98.00 226 ARG A C 1
ATOM 1724 O O . ARG A 1 226 ? -10.229 -9.175 10.567 1.00 98.00 226 ARG A O 1
ATOM 1731 N N . TYR A 1 227 ? -9.224 -8.915 8.571 1.00 98.12 227 TYR A N 1
ATOM 1732 C CA . TYR A 1 227 ? -10.415 -8.574 7.802 1.00 98.12 227 TYR A CA 1
ATOM 1733 C C . TYR A 1 227 ? -10.306 -9.203 6.417 1.00 98.12 227 TYR A C 1
ATOM 1735 O O . TYR A 1 227 ? -9.217 -9.233 5.851 1.00 98.12 227 TYR A O 1
ATOM 1743 N N . GLU A 1 228 ? -11.418 -9.651 5.830 1.00 97.25 228 GLU A N 1
ATOM 1744 C CA . GLU A 1 228 ? -11.399 -10.081 4.425 1.00 97.25 228 GLU A CA 1
ATOM 1745 C C . GLU A 1 228 ? -11.425 -8.830 3.539 1.00 97.25 228 GLU A C 1
ATOM 1747 O O . GLU A 1 228 ? -12.477 -8.319 3.155 1.00 97.25 228 GLU A O 1
ATOM 1752 N N . VAL A 1 229 ? -10.256 -8.263 3.291 1.00 97.81 229 VAL A N 1
ATOM 1753 C CA . VAL A 1 229 ? -10.068 -7.113 2.410 1.00 97.81 229 VAL A CA 1
ATOM 1754 C C . VAL A 1 229 ? -8.986 -7.461 1.409 1.00 97.81 229 VAL A C 1
ATOM 1756 O O . VAL A 1 229 ? -7.932 -7.970 1.781 1.00 97.81 229 VAL A O 1
ATOM 1759 N N . GLU A 1 230 ? -9.246 -7.175 0.140 1.00 97.56 230 GLU A N 1
ATOM 1760 C CA . GLU A 1 230 ? -8.317 -7.483 -0.941 1.00 97.56 230 GLU A CA 1
ATOM 1761 C C . GLU A 1 230 ? -8.205 -6.285 -1.876 1.00 97.56 230 GLU A C 1
ATOM 1763 O O . GLU A 1 230 ? -9.204 -5.714 -2.305 1.00 97.56 230 GLU A O 1
ATOM 1768 N N . ALA A 1 231 ? -6.981 -5.858 -2.174 1.00 97.81 231 ALA A N 1
ATOM 1769 C CA . ALA A 1 231 ? -6.791 -4.766 -3.113 1.00 97.81 231 ALA A CA 1
ATOM 1770 C C . ALA A 1 231 ? -7.080 -5.258 -4.536 1.00 97.81 231 ALA A C 1
ATOM 1772 O O . ALA A 1 231 ? -6.501 -6.247 -4.964 1.00 97.81 231 ALA A O 1
ATOM 1773 N N . GLN A 1 232 ? -7.900 -4.525 -5.294 1.00 96.19 232 GLN A N 1
ATOM 1774 C CA . GLN A 1 232 ? -8.111 -4.771 -6.734 1.00 96.19 232 GLN A CA 1
ATOM 1775 C C . GLN A 1 232 ? -7.465 -3.712 -7.641 1.00 96.19 232 GLN A C 1
ATOM 1777 O O . GLN A 1 232 ? -7.426 -3.846 -8.866 1.00 96.19 232 GLN A O 1
ATOM 1782 N N . SER A 1 233 ? -6.976 -2.622 -7.049 1.00 95.94 233 SER A N 1
ATOM 1783 C CA . SER A 1 233 ? -6.340 -1.506 -7.745 1.00 95.94 233 SER A CA 1
ATOM 1784 C C . SER A 1 233 ? -5.339 -0.821 -6.812 1.00 95.94 233 SER A C 1
ATOM 1786 O O . SER A 1 233 ? -5.635 -0.714 -5.625 1.00 95.94 233 SER A O 1
ATOM 1788 N N . PRO A 1 234 ? -4.217 -0.271 -7.315 1.00 95.31 234 PRO A N 1
ATOM 1789 C CA . PRO A 1 234 ? -3.248 0.490 -6.511 1.00 95.31 234 PRO A CA 1
ATOM 1790 C C . PRO A 1 234 ? -3.764 1.830 -5.949 1.00 95.31 234 PRO A C 1
ATOM 1792 O O . PRO A 1 234 ? -3.057 2.510 -5.198 1.00 95.31 234 PRO A O 1
ATOM 1795 N N . GLN A 1 235 ? -4.974 2.252 -6.340 1.00 96.75 235 GLN A N 1
ATOM 1796 C CA . GLN A 1 235 ? -5.610 3.496 -5.889 1.00 96.75 235 GLN A CA 1
ATOM 1797 C C . GLN A 1 235 ? -4.756 4.753 -6.154 1.00 96.75 235 GLN A C 1
ATOM 1799 O O . GLN A 1 235 ? -4.584 5.600 -5.277 1.00 96.75 235 GLN A O 1
ATOM 1804 N N . PHE A 1 236 ? -4.178 4.872 -7.355 1.00 96.44 236 PHE A N 1
ATOM 1805 C CA . PHE A 1 236 ? -3.249 5.954 -7.702 1.00 96.44 236 PHE A CA 1
ATOM 1806 C C . PHE A 1 236 ? -3.856 7.358 -7.515 1.00 96.44 236 PHE A C 1
ATOM 1808 O O . PHE A 1 236 ? -4.978 7.627 -7.949 1.00 96.44 236 PHE A O 1
ATOM 1815 N N . VAL A 1 237 ? -3.077 8.281 -6.938 1.00 94.75 237 VAL A N 1
ATOM 1816 C CA . VAL A 1 237 ? -3.465 9.689 -6.711 1.00 94.75 237 VAL A CA 1
ATOM 1817 C C . VAL A 1 237 ? -2.375 10.656 -7.176 1.00 94.75 237 VAL A C 1
ATOM 1819 O O . VAL A 1 237 ? -1.245 10.267 -7.461 1.00 94.75 237 VAL A O 1
ATOM 1822 N N . GLU A 1 238 ? -2.698 11.941 -7.279 1.00 90.38 238 GLU A N 1
ATOM 1823 C CA . GLU A 1 238 ? -1.699 12.960 -7.611 1.00 90.38 238 GLU A CA 1
ATOM 1824 C C . GLU A 1 238 ? -0.652 13.124 -6.497 1.00 90.38 238 GLU A C 1
ATOM 1826 O O . GLU A 1 238 ? -0.932 12.883 -5.326 1.00 90.38 238 GLU A O 1
ATOM 1831 N N . ASP A 1 239 ? 0.570 13.498 -6.886 1.00 86.00 239 ASP A N 1
ATOM 1832 C CA . ASP A 1 239 ? 1.695 13.810 -5.989 1.00 86.00 239 ASP A CA 1
ATOM 1833 C C . ASP A 1 239 ? 2.114 12.718 -4.981 1.00 86.00 239 ASP A C 1
ATOM 1835 O O . ASP A 1 239 ? 2.810 12.984 -4.003 1.00 86.00 239 ASP A O 1
ATOM 1839 N N . ASP A 1 240 ? 1.772 11.461 -5.261 1.00 92.62 240 ASP A N 1
ATOM 1840 C CA . ASP A 1 240 ? 2.195 10.282 -4.503 1.00 92.62 240 ASP A CA 1
ATOM 1841 C C . ASP A 1 240 ? 3.399 9.577 -5.162 1.00 92.62 240 ASP A C 1
ATOM 1843 O O . ASP A 1 240 ? 3.471 9.445 -6.388 1.00 92.62 240 ASP A O 1
ATOM 1847 N N . THR A 1 241 ? 4.366 9.112 -4.363 1.00 91.44 241 THR A N 1
ATOM 1848 C CA . THR A 1 241 ? 5.632 8.537 -4.863 1.00 91.44 241 THR A CA 1
ATOM 1849 C C . THR A 1 241 ? 5.418 7.267 -5.682 1.00 91.44 241 THR A C 1
ATOM 1851 O O . THR A 1 241 ? 5.996 7.145 -6.766 1.00 91.44 241 THR A O 1
ATOM 1854 N N . THR A 1 242 ? 4.549 6.365 -5.220 1.00 95.50 242 THR A N 1
ATOM 1855 C CA . THR A 1 242 ? 4.149 5.152 -5.948 1.00 95.50 242 THR A CA 1
ATOM 1856 C C . THR A 1 242 ? 3.488 5.524 -7.274 1.00 95.50 242 THR A C 1
ATOM 1858 O O . THR A 1 242 ? 3.824 4.976 -8.324 1.00 95.50 242 THR A O 1
ATOM 1861 N N . THR A 1 243 ? 2.603 6.523 -7.267 1.00 96.38 243 THR A N 1
ATOM 1862 C CA . THR A 1 243 ? 1.940 6.990 -8.489 1.00 96.38 243 THR A CA 1
ATOM 1863 C C . THR A 1 243 ? 2.934 7.603 -9.479 1.00 96.38 243 THR A C 1
ATOM 1865 O O . THR A 1 243 ? 2.859 7.340 -10.680 1.00 96.38 243 THR A O 1
ATOM 1868 N N . LEU A 1 244 ? 3.912 8.383 -9.012 1.00 95.44 244 LEU A N 1
ATOM 1869 C CA . LEU A 1 244 ? 4.977 8.915 -9.866 1.00 95.44 244 LEU A CA 1
ATOM 1870 C C . LEU A 1 244 ? 5.842 7.796 -10.463 1.00 95.44 244 LEU A C 1
ATOM 1872 O O . LEU A 1 244 ? 6.180 7.864 -11.647 1.00 95.44 244 LEU A O 1
ATOM 1876 N N . ALA A 1 245 ? 6.161 6.759 -9.686 1.00 96.31 245 ALA A N 1
ATOM 1877 C CA . ALA A 1 245 ? 6.875 5.578 -10.165 1.00 96.31 245 ALA A CA 1
ATOM 1878 C C . ALA A 1 245 ? 6.086 4.853 -11.268 1.00 96.31 245 ALA A C 1
ATOM 1880 O O . ALA A 1 245 ? 6.620 4.612 -12.355 1.00 96.31 245 ALA A O 1
ATOM 1881 N N . ALA A 1 246 ? 4.793 4.616 -11.035 1.00 97.75 246 ALA A N 1
ATOM 1882 C CA . ALA A 1 246 ? 3.884 4.015 -12.004 1.00 97.75 246 ALA A CA 1
ATOM 1883 C C . ALA A 1 246 ? 3.814 4.838 -13.299 1.00 97.75 246 ALA A C 1
ATOM 1885 O O . ALA A 1 246 ? 3.999 4.294 -14.388 1.00 97.75 246 ALA A O 1
ATOM 1886 N N . LYS A 1 247 ? 3.614 6.163 -13.213 1.00 97.44 247 LYS A N 1
ATOM 1887 C CA . LYS A 1 247 ? 3.562 7.051 -14.392 1.00 97.44 247 LYS A CA 1
ATOM 1888 C C . LYS A 1 247 ? 4.821 6.926 -15.250 1.00 97.44 247 LYS A C 1
ATOM 1890 O O . LYS A 1 247 ? 4.733 6.943 -16.478 1.00 97.44 247 LYS A O 1
ATOM 1895 N N . ARG A 1 248 ? 5.990 6.780 -14.618 1.00 95.44 248 ARG A N 1
ATOM 1896 C CA . ARG A 1 248 ? 7.268 6.603 -15.321 1.00 95.44 248 ARG A CA 1
ATOM 1897 C C . ARG A 1 248 ? 7.374 5.239 -15.985 1.00 95.44 248 ARG A C 1
ATOM 1899 O O . ARG A 1 248 ? 7.817 5.196 -17.123 1.00 95.44 248 ARG A O 1
ATOM 1906 N N . LEU A 1 249 ? 6.999 4.159 -15.301 1.00 96.88 249 LEU A N 1
ATOM 1907 C CA . LEU A 1 249 ? 7.079 2.794 -15.834 1.00 96.88 249 LEU A CA 1
ATOM 1908 C C . LEU A 1 249 ? 6.089 2.552 -16.967 1.00 96.88 249 LEU A C 1
ATOM 1910 O O . LEU A 1 249 ? 6.454 2.050 -18.029 1.00 96.88 249 LEU A O 1
ATOM 1914 N N . PHE A 1 250 ? 4.841 2.951 -16.752 1.00 97.81 250 PHE A N 1
ATOM 1915 C CA . PHE A 1 250 ? 3.761 2.702 -17.692 1.00 97.81 250 PHE A CA 1
ATOM 1916 C C . PHE A 1 250 ? 3.633 3.795 -18.748 1.00 97.81 250 PHE A C 1
ATOM 1918 O O . PHE A 1 250 ? 2.888 3.596 -19.696 1.00 97.81 250 PHE A O 1
ATOM 1925 N N . VAL A 1 251 ? 4.322 4.937 -18.623 1.00 96.81 251 VAL A N 1
ATOM 1926 C CA . VAL A 1 251 ? 4.271 6.062 -19.581 1.00 96.81 251 VAL A CA 1
ATOM 1927 C C . VAL A 1 251 ? 2.823 6.497 -19.847 1.00 96.81 251 VAL A C 1
ATOM 1929 O O . VAL A 1 251 ? 2.348 6.565 -20.983 1.00 96.81 251 VAL A O 1
ATOM 1932 N N . SER A 1 252 ? 2.082 6.739 -18.768 1.00 95.44 252 SER A N 1
ATOM 1933 C CA . SER A 1 252 ? 0.716 7.265 -18.807 1.00 95.44 252 SER A CA 1
ATOM 1934 C C . SER A 1 252 ? 0.524 8.269 -17.681 1.00 95.44 252 SER A C 1
ATOM 1936 O O . SER A 1 252 ? 0.963 8.023 -16.564 1.00 95.44 252 SER A O 1
ATOM 1938 N N . GLY A 1 253 ? -0.135 9.390 -17.974 1.00 93.94 253 GLY A N 1
ATOM 1939 C CA . GLY A 1 253 ? -0.647 10.317 -16.959 1.00 93.94 253 GLY A CA 1
ATOM 1940 C C . GLY A 1 253 ? -2.124 10.092 -16.627 1.00 93.94 253 GLY A C 1
ATOM 1941 O O . GLY A 1 253 ? -2.589 10.588 -15.607 1.00 93.94 253 GLY A O 1
ATOM 1942 N N . ASP A 1 254 ? -2.841 9.343 -17.469 1.00 96.06 254 ASP A N 1
ATOM 1943 C CA . ASP A 1 254 ? -4.254 9.021 -17.281 1.00 96.06 254 ASP A CA 1
ATOM 1944 C C . ASP A 1 254 ? -4.408 7.895 -16.255 1.00 96.06 254 ASP A C 1
ATOM 1946 O O . ASP A 1 254 ? -3.807 6.827 -16.417 1.00 96.06 254 ASP A O 1
ATOM 1950 N N . ARG A 1 255 ? -5.204 8.142 -15.209 1.00 94.81 255 ARG A N 1
ATOM 1951 C CA . ARG A 1 255 ? -5.373 7.224 -14.075 1.00 94.81 255 ARG A CA 1
ATOM 1952 C C . ARG A 1 255 ? -5.976 5.887 -14.497 1.00 94.81 255 ARG A C 1
ATOM 1954 O O . ARG A 1 255 ? -5.465 4.848 -14.097 1.00 94.81 255 ARG A O 1
ATOM 1961 N N . MET A 1 256 ? -7.003 5.900 -15.343 1.00 94.69 256 MET A N 1
ATOM 1962 C CA . MET A 1 256 ? -7.683 4.677 -15.777 1.00 94.69 256 MET A CA 1
ATOM 1963 C C . MET A 1 256 ? -6.750 3.785 -16.609 1.00 94.69 256 MET A C 1
ATOM 1965 O O . MET A 1 256 ? -6.696 2.572 -16.408 1.00 94.69 256 MET A O 1
ATOM 1969 N N . LEU A 1 257 ? -5.969 4.377 -17.518 1.00 96.25 257 LEU A N 1
ATOM 1970 C CA . LEU A 1 257 ? -4.941 3.656 -18.270 1.00 96.25 257 LEU A CA 1
ATOM 1971 C C . LEU A 1 257 ? -3.803 3.168 -17.372 1.00 96.25 257 LEU A C 1
ATOM 1973 O O . LEU A 1 257 ? -3.258 2.096 -17.630 1.00 96.25 257 LEU A O 1
ATOM 1977 N N . LEU A 1 258 ? -3.439 3.934 -16.343 1.00 96.50 258 LEU A N 1
ATOM 1978 C CA . LEU A 1 258 ? -2.401 3.555 -15.389 1.00 96.50 258 LEU A CA 1
ATOM 1979 C C . LEU A 1 258 ? -2.817 2.323 -14.575 1.00 96.50 258 LEU A C 1
ATOM 1981 O O . LEU A 1 258 ? -2.074 1.349 -14.530 1.00 96.50 258 LEU A O 1
ATOM 1985 N N . GLU A 1 259 ? -4.026 2.333 -14.011 1.00 96.56 259 GLU A N 1
ATOM 1986 C CA . GLU A 1 259 ? -4.597 1.211 -13.251 1.00 96.56 259 GLU A CA 1
ATOM 1987 C C . GLU A 1 259 ? -4.822 -0.026 -14.130 1.00 96.56 259 GLU A C 1
ATOM 1989 O O . GLU A 1 259 ? -4.592 -1.154 -13.700 1.00 96.56 259 GLU A O 1
ATOM 1994 N N . ARG A 1 260 ? -5.237 0.159 -15.389 1.00 97.56 260 ARG A N 1
ATOM 1995 C CA . ARG A 1 260 ? -5.349 -0.952 -16.341 1.00 97.56 260 ARG A CA 1
ATOM 1996 C C . ARG A 1 260 ? -3.989 -1.582 -16.643 1.00 97.56 260 ARG A C 1
ATOM 1998 O O . ARG A 1 260 ? -3.869 -2.792 -16.549 1.00 97.56 260 ARG A O 1
ATOM 2005 N N . ARG A 1 261 ? -2.972 -0.782 -16.984 1.00 98.38 261 ARG A N 1
ATOM 2006 C CA . ARG A 1 261 ? -1.625 -1.300 -17.292 1.00 98.38 261 ARG A CA 1
ATOM 2007 C C . ARG A 1 261 ? -0.967 -1.956 -16.084 1.00 98.38 261 ARG A C 1
ATOM 2009 O O . ARG A 1 261 ? -0.264 -2.942 -16.254 1.00 98.38 261 ARG A O 1
ATOM 2016 N N . ALA A 1 262 ? -1.211 -1.419 -14.891 1.00 98.19 262 ALA A N 1
ATOM 2017 C CA . ALA A 1 262 ? -0.794 -2.031 -13.640 1.00 98.19 262 ALA A CA 1
ATOM 2018 C C . ALA A 1 262 ? -1.374 -3.441 -13.487 1.00 98.19 262 ALA A C 1
ATOM 2020 O O . ALA A 1 262 ? -0.611 -4.371 -13.261 1.00 98.19 262 ALA A O 1
ATOM 2021 N N . ARG A 1 263 ? -2.688 -3.612 -13.685 1.00 98.00 263 ARG A N 1
ATOM 2022 C CA . ARG A 1 263 ? -3.328 -4.937 -13.657 1.00 98.00 263 ARG A CA 1
ATOM 2023 C C . ARG A 1 263 ? -2.798 -5.859 -14.748 1.00 98.00 263 ARG A C 1
ATOM 2025 O O . ARG A 1 263 ? -2.298 -6.919 -14.417 1.00 98.00 263 ARG A O 1
ATOM 2032 N N . ASP A 1 264 ? -2.777 -5.407 -16.005 1.00 98.25 264 ASP A N 1
ATOM 2033 C CA . ASP A 1 264 ? -2.260 -6.202 -17.131 1.00 98.25 264 ASP A CA 1
ATOM 2034 C C . ASP A 1 264 ? -0.819 -6.703 -16.867 1.00 98.25 264 ASP A C 1
ATOM 2036 O O . ASP A 1 264 ? -0.459 -7.810 -17.262 1.00 98.25 264 ASP A O 1
ATOM 2040 N N . PHE A 1 265 ? 0.019 -5.889 -16.212 1.00 98.50 265 PHE A N 1
ATOM 2041 C CA . PHE A 1 265 ? 1.378 -6.274 -15.828 1.00 98.50 265 PHE A CA 1
ATOM 2042 C C . PHE A 1 265 ? 1.408 -7.268 -14.661 1.00 98.50 265 PHE A C 1
ATOM 2044 O O . PHE A 1 265 ? 2.141 -8.249 -14.742 1.00 98.50 265 PHE A O 1
ATOM 2051 N N . MET A 1 266 ? 0.632 -7.034 -13.601 1.00 98.19 266 MET A N 1
ATOM 2052 C CA . MET A 1 266 ? 0.605 -7.923 -12.434 1.00 98.19 266 MET A CA 1
ATOM 2053 C C . MET A 1 266 ? -0.015 -9.285 -12.757 1.00 98.19 266 MET A C 1
ATOM 2055 O O . MET A 1 266 ? 0.519 -10.298 -12.319 1.00 98.19 266 MET A O 1
ATOM 2059 N N . ASP A 1 267 ? -1.047 -9.316 -13.603 1.00 98.06 267 ASP A N 1
ATOM 2060 C CA . ASP A 1 267 ? -1.643 -10.549 -14.123 1.00 98.06 267 ASP A CA 1
ATOM 2061 C C . ASP A 1 267 ? -0.609 -11.348 -14.931 1.00 98.06 267 ASP A C 1
ATOM 2063 O O . ASP A 1 267 ? -0.456 -12.549 -14.733 1.00 98.06 267 ASP A O 1
ATOM 2067 N N . ALA A 1 268 ? 0.153 -10.681 -15.808 1.00 98.19 268 ALA A N 1
ATOM 2068 C CA . ALA A 1 268 ? 1.221 -11.324 -16.576 1.00 98.19 268 ALA A CA 1
ATOM 2069 C C . ALA A 1 268 ? 2.390 -11.804 -15.699 1.00 98.19 268 ALA A C 1
ATOM 2071 O O . ALA A 1 268 ? 3.079 -12.749 -16.074 1.00 98.19 268 ALA A O 1
ATOM 2072 N N . ALA A 1 269 ? 2.627 -11.140 -14.565 1.00 98.00 269 ALA A N 1
ATOM 2073 C CA . ALA A 1 269 ? 3.637 -11.519 -13.585 1.00 98.00 269 ALA A CA 1
ATOM 2074 C C . ALA A 1 269 ? 3.150 -12.585 -12.589 1.00 98.00 269 ALA A C 1
ATOM 2076 O O . ALA A 1 269 ? 3.952 -13.042 -11.777 1.00 98.00 269 ALA A O 1
ATOM 2077 N N . GLU A 1 270 ? 1.868 -12.963 -12.648 1.00 97.75 270 GLU A N 1
ATOM 2078 C CA . GLU A 1 270 ? 1.210 -13.892 -11.722 1.00 97.75 270 GLU A CA 1
ATOM 2079 C C . GLU A 1 270 ? 1.328 -13.452 -10.252 1.00 97.75 270 GLU A C 1
ATOM 2081 O O . GLU A 1 270 ? 1.491 -14.265 -9.343 1.00 97.75 270 GLU A O 1
ATOM 2086 N N . LEU A 1 271 ? 1.257 -12.139 -10.012 1.00 97.31 271 LEU A N 1
ATOM 2087 C CA . LEU A 1 271 ? 1.405 -11.541 -8.688 1.00 97.31 271 LEU A CA 1
ATOM 2088 C C . LEU A 1 271 ? 0.130 -10.819 -8.230 1.00 97.31 271 LEU A C 1
ATOM 2090 O O . LEU A 1 271 ? -0.559 -10.203 -9.046 1.00 97.31 271 LEU A O 1
ATOM 2094 N N . PRO A 1 272 ? -0.153 -10.778 -6.913 1.00 97.31 272 PRO A N 1
ATOM 2095 C CA . PRO A 1 272 ? -1.254 -9.980 -6.390 1.00 97.31 272 PRO A CA 1
ATOM 2096 C C . PRO A 1 272 ? -1.000 -8.486 -6.628 1.00 97.31 272 PRO A C 1
ATOM 2098 O O . PRO A 1 272 ? 0.086 -7.970 -6.353 1.00 97.31 272 PRO A O 1
ATOM 2101 N N . ILE A 1 273 ? -2.025 -7.745 -7.061 1.00 97.75 273 ILE A N 1
ATOM 2102 C CA . ILE A 1 273 ? -1.924 -6.297 -7.335 1.00 97.75 273 ILE A CA 1
ATOM 2103 C C . ILE A 1 273 ? -1.480 -5.487 -6.103 1.00 97.75 273 ILE A C 1
ATOM 2105 O O . ILE A 1 273 ? -0.853 -4.437 -6.245 1.00 97.75 273 ILE A O 1
ATOM 2109 N N . ALA A 1 274 ? -1.731 -5.993 -4.890 1.00 97.62 274 ALA A N 1
ATOM 2110 C CA . ALA A 1 274 ? -1.239 -5.421 -3.639 1.00 97.62 274 ALA A CA 1
ATOM 2111 C C . ALA A 1 274 ? 0.297 -5.305 -3.584 1.00 97.62 274 ALA A C 1
ATOM 2113 O O . ALA A 1 274 ? 0.804 -4.307 -3.071 1.00 97.62 274 ALA A O 1
ATOM 2114 N N . ALA A 1 275 ? 1.035 -6.255 -4.172 1.00 97.88 275 ALA A N 1
ATOM 2115 C CA . ALA A 1 275 ? 2.501 -6.249 -4.174 1.00 97.88 275 ALA A CA 1
ATOM 2116 C C . ALA A 1 275 ? 3.079 -5.092 -5.003 1.00 97.88 275 ALA A C 1
ATOM 2118 O O . ALA A 1 275 ? 4.186 -4.619 -4.737 1.00 97.88 275 ALA A O 1
ATOM 2119 N N . LEU A 1 276 ? 2.320 -4.588 -5.984 1.00 98.19 276 LEU A N 1
ATOM 2120 C CA . LEU A 1 276 ? 2.771 -3.495 -6.839 1.00 98.19 276 LEU A CA 1
ATOM 2121 C C . LEU A 1 276 ? 3.019 -2.213 -6.036 1.00 98.19 276 LEU A C 1
ATOM 2123 O O . LEU A 1 276 ? 3.946 -1.475 -6.354 1.00 98.19 276 LEU A O 1
ATOM 2127 N N . ASP A 1 277 ? 2.229 -1.939 -4.996 1.00 97.19 277 ASP A N 1
ATOM 2128 C CA . ASP A 1 277 ? 2.346 -0.688 -4.242 1.00 97.19 277 ASP A CA 1
ATOM 2129 C C . ASP A 1 277 ? 3.703 -0.555 -3.547 1.00 97.19 277 ASP A C 1
ATOM 2131 O O . ASP A 1 277 ? 4.452 0.403 -3.774 1.00 97.19 277 ASP A O 1
ATOM 2135 N N . HIS A 1 278 ? 4.041 -1.575 -2.756 1.00 96.25 278 HIS A N 1
ATOM 2136 C CA . HIS A 1 278 ? 5.313 -1.658 -2.058 1.00 96.25 278 HIS A CA 1
ATOM 2137 C C . HIS A 1 278 ? 6.470 -1.839 -3.048 1.00 96.25 278 HIS A C 1
ATOM 2139 O O . HIS A 1 278 ? 7.470 -1.129 -2.954 1.00 96.25 278 HIS A O 1
ATOM 2145 N N . GLY A 1 279 ? 6.311 -2.702 -4.059 1.00 97.31 279 GLY A N 1
ATOM 2146 C CA . GLY A 1 279 ? 7.339 -2.933 -5.075 1.00 97.31 279 GLY A CA 1
ATOM 2147 C C . GLY A 1 279 ? 7.726 -1.658 -5.832 1.00 97.31 279 GLY A C 1
ATOM 2148 O O . GLY A 1 279 ? 8.910 -1.376 -6.008 1.00 97.31 279 GLY A O 1
ATOM 2149 N N . LEU A 1 280 ? 6.752 -0.825 -6.215 1.00 97.31 280 LEU A N 1
ATOM 2150 C CA . LEU A 1 280 ? 7.013 0.468 -6.857 1.00 97.31 280 LEU A CA 1
ATOM 2151 C C . LEU A 1 280 ? 7.675 1.475 -5.917 1.00 97.31 280 LEU A C 1
ATOM 2153 O O . LEU A 1 280 ? 8.547 2.227 -6.360 1.00 97.31 280 LEU A O 1
ATOM 2157 N N . LYS A 1 281 ? 7.273 1.502 -4.641 1.00 94.88 281 LYS A N 1
ATOM 2158 C CA . LYS A 1 281 ? 7.882 2.362 -3.618 1.00 94.88 281 LYS A CA 1
ATOM 2159 C C . LYS A 1 281 ? 9.360 2.018 -3.424 1.00 94.88 281 LYS A C 1
ATOM 2161 O O . LYS A 1 281 ? 10.196 2.919 -3.514 1.00 94.88 281 LYS A O 1
ATOM 2166 N N . VAL A 1 282 ? 9.672 0.733 -3.246 1.00 94.94 282 VAL A N 1
ATOM 2167 C CA . VAL A 1 282 ? 11.042 0.225 -3.103 1.00 94.94 282 VAL A CA 1
ATOM 2168 C C . VAL A 1 282 ? 11.846 0.521 -4.363 1.00 94.94 282 VAL A C 1
ATOM 2170 O O . VAL A 1 282 ? 12.898 1.161 -4.310 1.00 94.94 282 VAL A O 1
ATOM 2173 N N . TRP A 1 283 ? 11.328 0.136 -5.531 1.00 95.44 283 TRP A N 1
ATOM 2174 C CA . TRP A 1 283 ? 12.001 0.344 -6.811 1.00 95.44 283 TRP A CA 1
ATOM 2175 C C . TRP A 1 283 ? 12.369 1.815 -7.048 1.00 95.44 283 TRP A C 1
ATOM 2177 O O . TRP A 1 283 ? 13.503 2.111 -7.437 1.00 95.44 283 TRP A O 1
ATOM 2187 N N . ALA A 1 284 ? 11.442 2.737 -6.769 1.00 92.62 284 ALA A N 1
ATOM 2188 C CA . ALA A 1 284 ? 11.614 4.163 -7.026 1.00 92.62 284 ALA A CA 1
ATOM 2189 C C . ALA A 1 284 ? 12.479 4.902 -5.997 1.00 92.62 284 ALA A C 1
ATOM 2191 O O . ALA A 1 284 ? 12.887 6.034 -6.274 1.00 92.62 284 ALA A O 1
ATOM 2192 N N . THR A 1 285 ? 12.757 4.307 -4.835 1.00 90.38 285 THR A N 1
ATOM 2193 C CA . THR A 1 285 ? 13.540 4.934 -3.764 1.00 90.38 285 THR A CA 1
ATOM 2194 C C . THR A 1 285 ? 15.026 4.607 -3.930 1.00 90.38 285 THR A C 1
ATOM 2196 O O . THR A 1 285 ? 15.438 3.457 -3.754 1.00 90.38 285 THR A O 1
ATOM 2199 N N . PRO A 1 286 ? 15.884 5.593 -4.266 1.00 82.31 286 PRO A N 1
ATOM 2200 C CA . PRO A 1 286 ? 17.312 5.343 -4.405 1.00 82.31 286 PRO A CA 1
ATOM 2201 C C . PRO A 1 286 ? 17.931 4.967 -3.057 1.00 82.31 286 PRO A C 1
ATOM 2203 O O . PRO A 1 286 ? 17.780 5.702 -2.084 1.00 82.31 286 PRO A O 1
ATOM 2206 N N . GLY A 1 287 ? 18.679 3.865 -3.028 1.00 81.44 287 GLY A N 1
ATOM 2207 C CA . GLY A 1 287 ? 19.359 3.382 -1.823 1.00 81.44 287 GLY A CA 1
ATOM 2208 C C . GLY A 1 287 ? 18.542 2.401 -0.984 1.00 81.44 287 GLY A C 1
ATOM 2209 O O . GLY A 1 287 ? 19.112 1.798 -0.082 1.00 81.44 287 GLY A O 1
ATOM 2210 N N . GLU A 1 288 ? 17.261 2.186 -1.297 1.00 86.19 288 GLU A N 1
ATOM 2211 C CA . GLU A 1 288 ? 16.497 1.106 -0.673 1.00 86.19 288 GLU A CA 1
ATOM 2212 C C . GLU A 1 288 ? 17.012 -0.242 -1.188 1.00 86.19 288 GLU A C 1
ATOM 2214 O O . GLU A 1 288 ? 17.088 -0.471 -2.405 1.00 86.19 288 GLU A O 1
ATOM 2219 N N . HIS A 1 289 ? 17.443 -1.099 -0.264 1.00 86.94 289 HIS A N 1
ATOM 2220 C CA . HIS A 1 289 ? 18.081 -2.363 -0.600 1.00 86.94 289 HIS A CA 1
ATOM 2221 C C . HIS A 1 289 ? 17.084 -3.291 -1.298 1.00 86.94 289 HIS A C 1
ATOM 2223 O O . HIS A 1 289 ? 15.958 -3.466 -0.847 1.00 86.94 289 HIS A O 1
ATOM 2229 N N . VAL A 1 290 ? 17.515 -3.865 -2.416 1.00 89.81 290 VAL A N 1
ATOM 2230 C CA . VAL A 1 290 ? 16.849 -4.990 -3.071 1.00 89.81 290 VAL A CA 1
ATOM 2231 C C . VAL A 1 290 ? 17.939 -6.019 -3.272 1.00 89.81 290 VAL A C 1
ATOM 2233 O O . VAL A 1 290 ? 18.978 -5.690 -3.852 1.00 89.81 290 VAL A O 1
ATOM 2236 N N . ASP A 1 291 ? 17.714 -7.221 -2.758 1.00 88.62 291 ASP A N 1
ATOM 2237 C CA . ASP A 1 291 ? 18.615 -8.332 -2.999 1.00 88.62 291 ASP A CA 1
ATOM 2238 C C . ASP A 1 291 ? 18.494 -8.744 -4.470 1.00 88.62 291 ASP A C 1
ATOM 2240 O O . ASP A 1 291 ? 17.456 -9.229 -4.911 1.00 88.62 291 ASP A O 1
ATOM 2244 N N . LEU A 1 292 ? 19.544 -8.470 -5.243 1.00 88.94 292 LEU A N 1
ATOM 2245 C CA . LEU A 1 292 ? 19.637 -8.852 -6.655 1.00 88.94 292 LEU A CA 1
ATOM 2246 C C . LEU A 1 292 ? 20.284 -10.231 -6.836 1.00 88.94 292 LEU A C 1
ATOM 2248 O O . LEU A 1 292 ? 20.478 -10.661 -7.967 1.00 88.94 292 LEU A O 1
ATOM 2252 N N . THR A 1 293 ? 20.684 -10.886 -5.741 1.00 88.62 293 THR A N 1
ATOM 2253 C CA . THR A 1 293 ? 21.249 -12.241 -5.764 1.00 88.62 293 THR A CA 1
ATOM 2254 C C . THR A 1 293 ? 20.186 -13.319 -5.592 1.00 88.62 293 THR A C 1
ATOM 2256 O O . THR A 1 293 ? 20.423 -14.460 -5.979 1.00 88.62 293 THR A O 1
ATOM 2259 N N . ALA A 1 294 ? 19.022 -12.954 -5.051 1.00 87.06 294 ALA A N 1
ATOM 2260 C CA . ALA A 1 294 ? 17.849 -13.810 -5.018 1.00 87.06 294 ALA A CA 1
ATOM 2261 C C . ALA A 1 294 ? 17.219 -13.910 -6.414 1.00 87.06 294 ALA A C 1
ATOM 2263 O O . ALA A 1 294 ? 17.044 -12.900 -7.104 1.00 87.06 294 ALA A O 1
ATOM 2264 N N . ASP A 1 295 ? 16.847 -15.127 -6.809 1.00 90.81 295 ASP A N 1
ATOM 2265 C CA . ASP A 1 295 ? 16.129 -15.343 -8.059 1.00 90.81 295 ASP A CA 1
ATOM 2266 C C . ASP A 1 295 ? 14.745 -14.676 -7.978 1.00 90.81 295 ASP A C 1
ATOM 2268 O O . ASP A 1 295 ? 13.993 -14.927 -7.028 1.00 90.81 295 ASP A O 1
ATOM 2272 N N . PRO A 1 296 ? 14.369 -13.826 -8.950 1.00 93.00 296 PRO A N 1
ATOM 2273 C CA . PRO A 1 296 ? 13.039 -13.243 -8.969 1.00 93.00 296 PRO A CA 1
ATOM 2274 C C . PRO A 1 296 ? 11.980 -14.328 -9.173 1.00 93.00 296 PRO A C 1
ATOM 2276 O O . PRO A 1 296 ? 12.226 -15.347 -9.822 1.00 93.00 296 PRO A O 1
ATOM 2279 N N . ALA A 1 297 ? 10.762 -14.075 -8.687 1.00 92.00 297 ALA A N 1
ATOM 2280 C CA . ALA A 1 297 ? 9.641 -14.978 -8.924 1.00 92.00 297 ALA A CA 1
ATOM 2281 C C . ALA A 1 297 ? 9.501 -15.295 -10.437 1.00 92.00 297 ALA A C 1
ATOM 2283 O O . ALA A 1 297 ? 9.558 -14.367 -11.255 1.00 92.00 297 ALA A O 1
ATOM 2284 N N . PRO A 1 298 ? 9.288 -16.566 -10.842 1.00 93.12 298 PRO A N 1
ATOM 2285 C CA . PRO A 1 298 ? 9.323 -16.961 -12.254 1.00 93.12 298 PRO A CA 1
ATOM 2286 C C . PRO A 1 298 ? 8.366 -16.167 -13.153 1.00 93.12 298 PRO A C 1
ATOM 2288 O O . PRO A 1 298 ? 8.749 -15.762 -14.251 1.00 93.12 298 PRO A O 1
ATOM 2291 N N . GLY A 1 299 ? 7.151 -15.882 -12.669 1.00 95.50 299 GLY A N 1
ATOM 2292 C CA . GLY A 1 299 ? 6.175 -15.054 -13.385 1.00 95.50 299 GLY A CA 1
ATOM 2293 C C . GLY A 1 299 ? 6.681 -13.629 -13.622 1.00 95.50 299 GLY A C 1
ATOM 2294 O O . GLY A 1 299 ? 6.555 -13.093 -14.722 1.00 95.50 299 GLY A O 1
ATOM 2295 N N . VAL A 1 300 ? 7.368 -13.038 -12.642 1.00 95.69 300 VAL A N 1
ATOM 2296 C CA . VAL A 1 300 ? 7.974 -11.703 -12.754 1.00 95.69 300 VAL A CA 1
ATOM 2297 C C . VAL A 1 300 ? 9.119 -11.697 -13.760 1.00 95.69 300 VAL A C 1
ATOM 2299 O O . VAL A 1 300 ? 9.178 -10.810 -14.613 1.00 95.69 300 VAL A O 1
ATOM 2302 N N . ALA A 1 301 ? 10.008 -12.692 -13.696 1.00 95.62 301 ALA A N 1
ATOM 2303 C CA . ALA A 1 301 ? 11.105 -12.844 -14.649 1.00 95.62 301 ALA A CA 1
ATOM 2304 C C . ALA A 1 301 ? 10.573 -12.968 -16.086 1.00 95.62 301 ALA A C 1
ATOM 2306 O O . ALA A 1 301 ? 11.035 -12.260 -16.985 1.00 95.62 301 ALA A O 1
ATOM 2307 N N . ALA A 1 302 ? 9.537 -13.789 -16.284 1.00 96.75 302 ALA A N 1
ATOM 2308 C CA . ALA A 1 302 ? 8.874 -13.972 -17.570 1.00 96.75 302 ALA A CA 1
ATOM 2309 C C . ALA A 1 302 ? 8.196 -12.683 -18.066 1.00 96.75 302 ALA A C 1
ATOM 2311 O O . ALA A 1 302 ? 8.436 -12.259 -19.201 1.00 96.75 302 ALA A O 1
ATOM 2312 N N . ALA A 1 303 ? 7.413 -12.008 -17.216 1.00 97.00 303 ALA A N 1
ATOM 2313 C CA . ALA A 1 303 ? 6.739 -10.750 -17.548 1.00 97.00 303 ALA A CA 1
ATOM 2314 C C . ALA A 1 303 ? 7.727 -9.631 -17.904 1.00 97.00 303 ALA A C 1
ATOM 2316 O O . ALA A 1 303 ? 7.441 -8.784 -18.758 1.00 97.00 303 ALA A O 1
ATOM 2317 N N . LEU A 1 304 ? 8.909 -9.637 -17.282 1.00 97.06 304 LEU A N 1
ATOM 2318 C CA . LEU A 1 304 ? 9.999 -8.715 -17.579 1.00 97.06 304 LEU A CA 1
ATOM 2319 C C . LEU A 1 304 ? 10.890 -9.184 -18.739 1.00 97.06 304 LEU A C 1
ATOM 2321 O O . LEU A 1 304 ? 11.623 -8.377 -19.292 1.00 97.06 304 LEU A O 1
ATOM 2325 N N . SER A 1 305 ? 10.781 -10.429 -19.202 1.00 96.44 305 SER A N 1
ATOM 2326 C CA . SER A 1 305 ? 11.705 -10.995 -20.199 1.00 96.44 305 SER A CA 1
ATOM 2327 C C . SER A 1 305 ? 13.171 -10.957 -19.734 1.00 96.44 305 SER A C 1
ATOM 2329 O O . SER A 1 305 ? 14.078 -10.711 -20.534 1.00 96.44 305 SER A O 1
ATOM 2331 N N . LEU A 1 306 ? 13.390 -11.182 -18.436 1.00 93.12 306 LEU A N 1
ATOM 2332 C CA . LEU A 1 306 ? 14.716 -11.405 -17.858 1.00 93.12 306 LEU A CA 1
ATOM 2333 C C . LEU A 1 306 ? 15.170 -12.838 -18.177 1.00 93.12 306 LEU A C 1
ATOM 2335 O O . LEU A 1 306 ? 14.336 -13.727 -18.360 1.00 93.12 306 LEU A O 1
ATOM 2339 N N . ARG A 1 307 ? 16.481 -13.028 -18.334 1.00 80.00 307 ARG A N 1
ATOM 2340 C CA . ARG A 1 307 ? 17.092 -14.317 -18.684 1.00 80.00 307 ARG A CA 1
ATOM 2341 C C . ARG A 1 307 ? 17.676 -15.002 -17.469 1.00 80.00 307 ARG A C 1
ATOM 2343 O O . ARG A 1 307 ? 18.195 -14.258 -16.614 1.00 80.00 307 ARG A O 1
#

Organism: NCBI:txid166793